Protein AF-A0A8H9UN50-F1 (afdb_monomer_lite)

Organism: Citrobacter freundii (NCBI:txid546)

Radius of gyration: 80.27 Å; chains: 1; bounding box: 164×69×180 Å

pLDDT: mean 81.86, std 9.03, range [48.5, 95.25]

Structure (mmCIF, N/CA/C/O backbone):
data_AF-A0A8H9UN50-F1
#
_entry.id   AF-A0A8H9UN50-F1
#
loop_
_atom_site.group_PDB
_atom_site.id
_atom_site.type_symbol
_atom_site.label_atom_id
_atom_site.label_alt_id
_atom_site.label_comp_id
_atom_site.label_asym_id
_atom_site.label_entity_id
_atom_site.label_seq_id
_atom_site.pdbx_PDB_ins_code
_atom_site.Cartn_x
_atom_site.Cartn_y
_atom_site.Cartn_z
_atom_site.occupancy
_atom_site.B_iso_or_equiv
_atom_site.auth_seq_id
_atom_site.auth_comp_id
_atom_site.auth_asym_id
_atom_site.auth_atom_id
_atom_site.pdbx_PDB_model_num
ATOM 1 N N . MET A 1 1 ? 54.505 48.500 -79.051 1.00 50.59 1 MET A N 1
ATOM 2 C CA . MET A 1 1 ? 53.848 47.536 -79.972 1.00 50.59 1 MET A CA 1
ATOM 3 C C . MET A 1 1 ? 54.059 46.064 -79.566 1.00 50.59 1 MET A C 1
ATOM 5 O O . MET A 1 1 ? 53.773 45.188 -80.369 1.00 50.59 1 MET A O 1
ATOM 9 N N . SER A 1 2 ? 54.496 45.746 -78.337 1.00 55.09 2 SER A N 1
ATOM 10 C CA . SER A 1 2 ? 54.730 44.357 -77.894 1.00 55.09 2 SER A CA 1
ATOM 11 C C . SER A 1 2 ? 53.609 43.757 -77.034 1.00 55.09 2 SER A C 1
ATOM 13 O O . SER A 1 2 ? 53.696 42.588 -76.692 1.00 55.09 2 SER A O 1
ATOM 15 N N . GLU A 1 3 ? 52.570 44.511 -76.674 1.00 57.78 3 GLU A N 1
ATOM 16 C CA . GLU A 1 3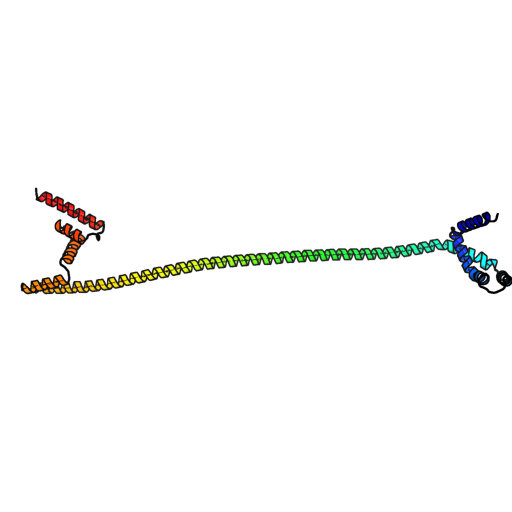 ? 51.547 44.024 -75.729 1.00 57.78 3 GLU A CA 1
ATOM 17 C C . GLU A 1 3 ? 50.434 43.209 -76.418 1.00 57.78 3 GLU A C 1
ATOM 19 O O . GLU A 1 3 ? 50.030 42.167 -75.915 1.00 57.78 3 GLU A O 1
ATOM 24 N N . GLY A 1 4 ? 50.021 43.567 -77.641 1.00 65.94 4 GLY A N 1
ATOM 25 C CA . GLY A 1 4 ? 48.896 42.896 -78.317 1.00 65.94 4 GLY A CA 1
ATOM 26 C C . GLY A 1 4 ? 49.142 41.448 -78.782 1.00 65.94 4 GLY A C 1
ATOM 27 O O . GLY A 1 4 ? 48.189 40.679 -78.928 1.00 65.94 4 GLY A O 1
ATOM 28 N N . TRP A 1 5 ? 50.396 41.038 -79.014 1.00 67.12 5 TRP A N 1
ATOM 29 C CA . TRP A 1 5 ? 50.701 39.668 -79.461 1.00 67.12 5 TRP A CA 1
ATOM 30 C C . TRP A 1 5 ? 50.757 38.674 -78.297 1.00 67.12 5 TRP A C 1
ATOM 32 O O . TRP A 1 5 ? 50.374 37.517 -78.478 1.00 67.12 5 TRP A O 1
ATOM 42 N N . MET A 1 6 ? 51.180 39.119 -77.107 1.00 73.19 6 MET A N 1
ATOM 43 C CA . MET A 1 6 ? 51.186 38.278 -75.909 1.00 73.19 6 MET A CA 1
ATOM 44 C C . MET A 1 6 ? 49.758 37.976 -75.462 1.00 73.19 6 MET A C 1
ATOM 46 O O . MET A 1 6 ? 49.441 36.811 -75.237 1.00 73.19 6 MET A O 1
ATOM 50 N N . ASP A 1 7 ? 48.874 38.978 -75.454 1.00 73.81 7 ASP A N 1
ATOM 51 C CA . ASP A 1 7 ? 47.459 38.781 -75.115 1.00 73.81 7 ASP A CA 1
ATOM 52 C C . ASP A 1 7 ? 46.746 37.860 -76.115 1.00 73.81 7 ASP A C 1
ATOM 54 O O . ASP A 1 7 ? 46.007 36.955 -75.720 1.00 73.81 7 ASP A O 1
ATOM 58 N N . SER A 1 8 ? 47.038 38.006 -77.411 1.00 73.25 8 SER A N 1
ATOM 59 C CA . SER A 1 8 ? 46.486 37.129 -78.455 1.00 73.25 8 SER A CA 1
ATOM 60 C C . SER A 1 8 ? 46.984 35.684 -78.324 1.00 73.25 8 SER A C 1
ATOM 62 O O . SER A 1 8 ? 46.199 34.740 -78.436 1.00 73.25 8 SER A O 1
ATOM 64 N N . ALA A 1 9 ? 48.274 35.480 -78.039 1.00 71.88 9 ALA A N 1
ATOM 65 C CA . ALA A 1 9 ? 48.834 34.150 -77.804 1.00 71.88 9 ALA A CA 1
ATOM 66 C C . ALA A 1 9 ? 48.254 33.512 -76.531 1.00 71.88 9 ALA A C 1
ATOM 68 O O . ALA A 1 9 ? 47.860 32.344 -76.549 1.00 71.88 9 ALA A O 1
ATOM 69 N N . MET A 1 10 ? 48.125 34.289 -75.452 1.00 73.62 10 MET A N 1
ATOM 70 C CA . MET A 1 10 ? 47.552 33.843 -74.183 1.00 73.62 10 MET A CA 1
ATOM 71 C C . MET A 1 10 ? 46.086 33.426 -74.350 1.00 73.62 10 MET A C 1
ATOM 73 O O . MET A 1 10 ? 45.662 32.404 -73.811 1.00 73.62 10 MET A O 1
ATOM 77 N N . GLN A 1 11 ? 45.312 34.163 -75.151 1.00 74.12 11 GLN A N 1
ATOM 78 C CA . GLN A 1 11 ? 43.909 33.855 -75.419 1.00 74.12 11 GLN A CA 1
ATOM 79 C C . GLN A 1 11 ? 43.744 32.567 -76.241 1.00 74.12 11 GLN A C 1
ATOM 81 O O . GLN A 1 11 ? 42.893 31.737 -75.910 1.00 74.12 11 GLN A O 1
ATOM 86 N N . VAL A 1 12 ? 44.591 32.346 -77.253 1.00 74.12 12 VAL A N 1
ATOM 87 C CA . VAL A 1 12 ? 44.596 31.107 -78.055 1.00 74.12 12 VAL A CA 1
ATOM 88 C C . VAL A 1 12 ? 45.015 29.902 -77.211 1.00 74.12 12 VAL A C 1
ATOM 90 O O . VAL A 1 12 ? 44.403 28.837 -77.307 1.00 74.12 12 VAL A O 1
ATOM 93 N N . VAL A 1 13 ? 46.023 30.064 -76.353 1.00 70.81 13 VAL A N 1
ATOM 94 C CA . VAL A 1 13 ? 46.456 29.019 -75.416 1.00 70.81 13 VAL A CA 1
ATOM 95 C C . VAL A 1 13 ? 45.337 28.695 -74.423 1.00 70.81 13 VAL A C 1
ATOM 97 O O . VAL A 1 13 ? 45.003 27.527 -74.246 1.00 70.81 13 VAL A O 1
ATOM 100 N N . ASN A 1 14 ? 44.678 29.703 -73.848 1.00 73.94 14 ASN A N 1
ATOM 101 C CA . ASN A 1 14 ? 43.587 29.507 -72.891 1.00 73.94 14 ASN A CA 1
ATOM 102 C C . ASN A 1 14 ? 42.355 28.835 -73.534 1.00 73.94 14 ASN A C 1
ATOM 104 O O . ASN A 1 14 ? 41.737 27.957 -72.937 1.00 73.94 14 ASN A O 1
ATOM 108 N N . GLN A 1 15 ? 42.015 29.180 -74.780 1.00 70.88 15 GLN A N 1
ATOM 109 C CA . GLN A 1 15 ? 40.940 28.506 -75.523 1.00 70.88 15 GLN A CA 1
ATOM 110 C C . GLN A 1 15 ? 41.267 27.039 -75.829 1.00 70.88 15 GLN A C 1
ATOM 112 O O . GLN A 1 15 ? 40.382 26.187 -75.758 1.00 70.88 15 GLN A O 1
ATOM 117 N N . ARG A 1 16 ? 42.531 26.723 -76.135 1.00 68.94 16 ARG A N 1
ATOM 118 C CA . ARG A 1 16 ? 42.960 25.348 -76.424 1.00 68.94 16 ARG A CA 1
ATOM 119 C C . ARG A 1 16 ? 43.080 24.508 -75.158 1.00 68.94 16 ARG A C 1
ATOM 121 O O . ARG A 1 16 ? 42.586 23.393 -75.163 1.00 68.94 16 ARG A O 1
ATOM 128 N N . ILE A 1 17 ? 43.616 25.041 -74.059 1.00 64.12 17 ILE A N 1
ATOM 129 C CA . ILE A 1 17 ? 43.703 24.334 -72.765 1.00 64.12 17 ILE A CA 1
ATOM 130 C C . ILE A 1 17 ? 42.313 23.984 -72.207 1.00 64.12 17 ILE A C 1
ATOM 132 O O . ILE A 1 17 ? 42.152 22.948 -71.568 1.00 64.12 17 ILE A O 1
ATOM 136 N N . LYS A 1 18 ? 41.285 24.791 -72.503 1.00 64.31 18 LYS A N 1
ATOM 137 C CA . LYS A 1 18 ? 39.886 24.475 -72.160 1.00 64.31 18 LYS A CA 1
ATOM 138 C C . LYS A 1 18 ? 39.309 23.285 -72.934 1.00 64.31 18 LYS A C 1
ATOM 140 O O . LYS A 1 18 ? 38.274 22.757 -72.536 1.00 64.31 18 LYS A O 1
ATOM 145 N N . SER A 1 19 ? 39.948 22.853 -74.021 1.00 73.12 19 SER A N 1
ATOM 146 C CA . SER A 1 19 ? 39.583 21.622 -74.715 1.00 73.12 19 SER A CA 1
ATOM 147 C C . SER A 1 19 ? 40.245 20.426 -74.018 1.00 73.12 19 SER A C 1
ATOM 149 O O . SER A 1 19 ? 41.478 20.369 -73.966 1.00 73.12 19 SER A O 1
ATOM 151 N N . PRO A 1 20 ? 39.471 19.432 -73.541 1.00 70.62 20 PRO A N 1
ATOM 152 C CA . PRO A 1 20 ? 40.012 18.253 -72.860 1.00 70.62 20 PRO A CA 1
ATOM 153 C C . PRO A 1 20 ? 41.098 17.545 -73.678 1.00 70.62 20 PRO A C 1
ATOM 155 O O . PRO A 1 20 ? 42.111 17.111 -73.142 1.00 70.62 20 PRO A O 1
ATOM 158 N N . LEU A 1 21 ? 40.924 17.509 -75.001 1.00 76.56 21 LEU A N 1
ATOM 159 C CA . LEU A 1 21 ? 41.837 16.868 -75.941 1.00 76.56 21 LEU A CA 1
ATOM 160 C C . LEU A 1 21 ? 43.239 17.497 -75.891 1.00 76.56 21 LEU A C 1
ATOM 162 O O . LEU A 1 21 ? 44.235 16.795 -75.733 1.00 76.56 21 LEU A O 1
ATOM 166 N N . TRP A 1 22 ? 43.321 18.824 -75.956 1.00 78.38 22 TRP A N 1
ATOM 167 C CA . TRP A 1 22 ? 44.598 19.535 -75.891 1.00 78.38 22 TRP A CA 1
ATOM 168 C C . TRP A 1 22 ? 45.233 19.451 -74.506 1.00 78.38 22 TRP A C 1
ATOM 170 O O . TRP A 1 22 ? 46.450 19.314 -74.423 1.00 78.38 22 TRP A O 1
ATOM 180 N N . GLY A 1 23 ? 44.435 19.455 -73.435 1.00 81.88 23 GLY A N 1
ATOM 181 C CA . GLY A 1 23 ? 44.935 19.214 -72.080 1.00 81.88 23 GLY A CA 1
ATOM 182 C C . GLY A 1 23 ? 45.655 17.866 -71.960 1.00 81.88 23 GLY A C 1
ATOM 183 O O . GLY A 1 23 ? 46.788 17.813 -71.484 1.00 81.88 23 GLY A O 1
ATOM 184 N N . PHE A 1 24 ? 45.050 16.787 -72.468 1.00 84.06 24 PHE A N 1
ATOM 185 C CA . PHE A 1 24 ? 45.664 15.456 -72.446 1.00 84.06 24 PHE A CA 1
ATOM 186 C C . PHE A 1 24 ? 46.856 15.317 -73.397 1.00 84.06 24 PHE A C 1
ATOM 188 O O . PHE A 1 24 ? 47.821 14.641 -73.046 1.00 84.06 24 PHE A O 1
ATOM 195 N N . ILE A 1 25 ? 46.839 15.972 -74.563 1.00 83.81 25 ILE A N 1
ATOM 196 C CA . ILE A 1 25 ? 48.001 16.010 -75.467 1.00 83.81 25 ILE A CA 1
ATOM 197 C C . ILE A 1 25 ? 49.172 16.752 -74.827 1.00 83.81 25 ILE A C 1
ATOM 199 O O . ILE A 1 25 ? 50.292 16.256 -74.882 1.00 83.81 25 ILE A O 1
ATOM 203 N N . ILE A 1 26 ? 48.936 17.906 -74.199 1.00 83.62 26 ILE A N 1
ATOM 204 C CA . ILE A 1 26 ? 49.987 18.661 -73.507 1.00 83.62 26 ILE A CA 1
ATOM 205 C C . ILE A 1 26 ? 50.527 17.840 -72.332 1.00 83.62 26 ILE A C 1
ATOM 207 O O . ILE A 1 26 ? 51.740 17.734 -72.180 1.00 83.62 26 ILE A O 1
ATOM 211 N N . LEU A 1 27 ? 49.656 17.197 -71.546 1.00 85.62 27 LEU A N 1
ATOM 212 C CA . LEU A 1 27 ? 50.065 16.340 -70.431 1.00 85.62 27 LEU A CA 1
ATOM 213 C C . LEU A 1 27 ? 50.897 15.140 -70.905 1.00 85.62 27 LEU A C 1
ATOM 215 O O . LEU A 1 27 ? 51.957 14.867 -70.346 1.00 85.62 27 LEU A O 1
ATOM 219 N N . ALA A 1 28 ? 50.456 14.453 -71.962 1.00 86.81 28 ALA A N 1
ATOM 220 C CA . ALA A 1 28 ? 51.208 13.362 -72.569 1.00 86.81 28 ALA A CA 1
ATOM 221 C C . ALA A 1 28 ? 52.542 13.863 -73.141 1.00 86.81 28 ALA A C 1
ATOM 223 O O . ALA A 1 28 ? 53.570 13.214 -72.970 1.00 86.81 28 ALA A O 1
ATOM 224 N N . TRP A 1 29 ? 52.556 15.031 -73.784 1.00 86.31 29 TRP A N 1
ATOM 225 C CA . TRP A 1 29 ? 53.774 15.623 -74.328 1.00 86.31 29 TRP A CA 1
ATOM 226 C C . TRP A 1 29 ? 54.778 15.935 -73.226 1.00 86.31 29 TRP A C 1
ATOM 228 O O . TRP A 1 29 ? 55.913 15.483 -73.335 1.00 86.31 29 TRP A O 1
ATOM 238 N N . VAL A 1 30 ? 54.362 16.599 -72.144 1.00 86.38 30 VAL A N 1
ATOM 239 C CA . VAL A 1 30 ? 55.222 16.858 -70.980 1.00 86.38 30 VAL A CA 1
ATOM 240 C C . VAL A 1 30 ? 55.719 15.549 -70.372 1.00 86.38 30 VAL A C 1
ATOM 242 O O . VAL A 1 30 ? 56.902 15.448 -70.070 1.00 86.38 30 VAL A O 1
ATOM 245 N N . TRP A 1 31 ? 54.863 14.530 -70.252 1.00 87.06 31 TRP A N 1
ATOM 246 C CA . TRP A 1 31 ? 55.243 13.220 -69.718 1.00 87.06 31 TRP A CA 1
ATOM 247 C C . TRP A 1 31 ? 56.337 12.536 -70.551 1.00 87.06 31 TRP A C 1
ATOM 249 O O . TRP A 1 31 ? 57.357 12.111 -70.014 1.00 87.06 31 TRP A O 1
ATOM 259 N N . PHE A 1 32 ? 56.163 12.458 -71.873 1.00 83.31 32 PHE A N 1
ATOM 260 C CA . PHE A 1 32 ? 57.136 11.819 -72.766 1.00 83.31 32 PHE A CA 1
ATOM 261 C C . PHE A 1 32 ? 58.390 12.672 -73.005 1.00 83.31 32 PHE A C 1
ATOM 263 O O . PHE A 1 32 ? 59.468 12.119 -73.203 1.00 83.31 32 PHE A O 1
ATOM 270 N N . ASN A 1 33 ? 58.276 14.002 -72.967 1.00 84.38 33 ASN A N 1
ATOM 271 C CA . ASN A 1 33 ? 59.395 14.935 -73.144 1.00 84.38 33 ASN A CA 1
ATOM 272 C C . ASN A 1 33 ? 60.078 15.309 -71.826 1.00 84.38 33 ASN A C 1
ATOM 274 O O . ASN A 1 33 ? 61.023 16.096 -71.846 1.00 84.38 33 ASN A O 1
ATOM 278 N N . TRP A 1 34 ? 59.638 14.753 -70.695 1.00 85.12 34 TRP A N 1
ATOM 279 C CA . TRP A 1 34 ? 60.175 15.078 -69.376 1.00 85.12 34 TRP A CA 1
ATOM 280 C C . TRP A 1 34 ? 61.705 14.964 -69.291 1.00 85.12 34 TRP A C 1
ATOM 282 O O . TRP A 1 34 ? 62.321 15.898 -68.781 1.00 85.12 34 TRP A O 1
ATOM 292 N N . PRO A 1 35 ? 62.365 13.923 -69.845 1.00 81.06 35 PRO A N 1
ATOM 293 C CA . PRO A 1 35 ? 63.827 13.835 -69.814 1.00 81.06 35 PRO A CA 1
ATOM 294 C C . PRO A 1 35 ? 64.517 14.961 -70.595 1.00 81.06 35 PRO A C 1
ATOM 296 O O . PRO A 1 35 ? 65.524 15.498 -70.142 1.00 81.06 35 PRO A O 1
ATOM 299 N N . ASN A 1 36 ? 63.953 15.366 -71.737 1.00 80.75 36 ASN A N 1
ATOM 300 C CA . ASN A 1 36 ? 64.483 16.461 -72.552 1.00 80.75 36 ASN A CA 1
ATOM 301 C C . ASN A 1 36 ? 64.254 17.818 -71.869 1.00 80.75 36 ASN A C 1
ATOM 303 O O . ASN A 1 36 ? 65.135 18.675 -71.887 1.00 80.75 36 ASN A O 1
ATOM 307 N N . LEU A 1 37 ? 63.108 17.992 -71.204 1.00 82.81 37 LEU A N 1
ATOM 308 C CA . LEU A 1 37 ? 62.802 19.176 -70.402 1.00 82.81 37 LEU A CA 1
ATOM 309 C C . LEU A 1 37 ? 63.741 19.279 -69.188 1.00 82.81 37 LEU A C 1
ATOM 311 O O . LEU A 1 37 ? 64.297 20.343 -68.923 1.00 82.81 37 LEU A O 1
ATOM 315 N N . ALA A 1 38 ? 63.984 18.163 -68.501 1.00 83.12 38 ALA A N 1
ATOM 316 C CA . ALA A 1 38 ? 64.932 18.080 -67.397 1.00 83.12 38 ALA A CA 1
ATOM 317 C C . ALA A 1 38 ? 66.369 18.363 -67.866 1.00 83.12 38 ALA A C 1
ATOM 319 O O . ALA A 1 38 ? 67.062 19.159 -67.243 1.00 83.12 38 ALA A O 1
ATOM 320 N N . MET A 1 39 ? 66.808 17.808 -69.000 1.00 79.19 39 MET A N 1
ATOM 321 C CA . MET A 1 39 ? 68.134 18.097 -69.563 1.00 79.19 39 MET A CA 1
ATOM 322 C C . MET A 1 39 ? 68.280 19.572 -69.965 1.00 79.19 39 MET A C 1
ATOM 324 O O . MET A 1 39 ? 69.341 20.165 -69.778 1.00 79.19 39 MET A O 1
ATOM 328 N N . LEU A 1 40 ? 67.214 20.189 -70.481 1.00 80.50 40 LEU A N 1
ATOM 329 C CA . LEU A 1 40 ? 67.226 21.590 -70.888 1.00 80.50 40 LEU A CA 1
ATOM 330 C C . LEU A 1 40 ? 67.300 22.542 -69.683 1.00 80.50 40 LEU A C 1
ATOM 332 O O . LEU A 1 40 ? 68.110 23.471 -69.701 1.00 80.50 40 LEU A O 1
ATOM 336 N N . PHE A 1 41 ? 66.497 22.301 -68.641 1.00 78.75 41 PHE A N 1
ATOM 337 C CA . PHE A 1 41 ? 66.338 23.222 -67.508 1.00 78.75 41 PHE A CA 1
ATOM 338 C C . PHE A 1 41 ? 67.184 22.888 -66.269 1.00 78.75 41 PHE A C 1
ATOM 340 O O . PHE A 1 41 ? 67.523 23.807 -65.532 1.00 78.75 41 PHE A O 1
ATOM 347 N N . MET A 1 42 ? 67.541 21.621 -66.034 1.00 76.06 42 MET A N 1
ATOM 348 C CA . MET A 1 42 ? 68.227 21.168 -64.808 1.00 76.06 42 MET A CA 1
ATOM 349 C C . MET A 1 42 ? 69.681 20.717 -65.014 1.00 76.06 42 MET A C 1
ATOM 351 O O . MET A 1 42 ? 70.363 20.433 -64.036 1.00 76.06 42 MET A O 1
ATOM 355 N N . SER A 1 43 ? 70.181 20.627 -66.250 1.00 74.25 43 SER A N 1
ATOM 356 C CA . SER A 1 43 ? 71.603 20.326 -66.495 1.00 74.25 43 SER A CA 1
ATOM 357 C C . SER A 1 43 ? 72.483 21.557 -66.239 1.00 74.25 43 SER A C 1
ATOM 359 O O . SER A 1 43 ? 72.031 22.677 -66.455 1.00 74.25 43 SER A O 1
ATOM 361 N N . ASP A 1 44 ? 73.754 21.368 -65.872 1.00 69.81 44 ASP A N 1
ATOM 362 C CA . ASP A 1 44 ? 74.778 22.431 -65.768 1.00 69.81 44 ASP A CA 1
ATOM 363 C C . ASP A 1 44 ? 75.600 22.603 -67.065 1.00 69.81 44 ASP A C 1
ATOM 365 O O . ASP A 1 44 ? 76.503 23.432 -67.156 1.00 69.81 44 ASP A O 1
ATOM 369 N N . SER A 1 45 ? 75.282 21.840 -68.119 1.00 72.25 45 SER A N 1
ATOM 370 C CA . SER A 1 45 ? 76.028 21.850 -69.392 1.00 72.25 45 SER A CA 1
ATOM 371 C C . SER A 1 45 ? 75.871 23.173 -70.165 1.00 72.25 45 SER A C 1
ATOM 373 O O . SER A 1 45 ? 74.831 23.817 -70.052 1.00 72.25 45 SER A O 1
ATOM 375 N N . PRO A 1 46 ? 76.823 23.605 -71.012 1.00 77.12 46 PRO A N 1
ATOM 376 C CA . PRO A 1 46 ? 76.640 24.803 -71.836 1.00 77.12 46 PRO A CA 1
ATOM 377 C C . PRO A 1 46 ? 75.433 24.661 -72.780 1.00 77.12 46 PRO A C 1
ATOM 379 O O . PRO A 1 46 ? 75.183 23.590 -73.330 1.00 77.12 46 PRO A O 1
ATOM 382 N N . VAL A 1 47 ? 74.684 25.753 -72.984 1.00 69.88 47 VAL A N 1
ATOM 383 C CA . VAL A 1 47 ? 73.375 25.761 -73.678 1.00 69.88 47 VAL A CA 1
ATOM 384 C C . VAL A 1 47 ? 73.418 25.087 -75.055 1.00 69.88 47 VAL A C 1
ATOM 386 O O . VAL A 1 47 ? 72.512 24.326 -75.386 1.00 69.88 47 VAL A O 1
ATOM 389 N N . LYS A 1 48 ? 74.491 25.299 -75.831 1.00 72.44 48 LYS A N 1
ATOM 390 C CA . LYS A 1 48 ? 74.668 24.661 -77.148 1.00 72.44 48 LYS A CA 1
ATOM 391 C C . LYS A 1 48 ? 74.682 23.132 -77.058 1.00 72.44 48 LYS A C 1
ATOM 393 O O . LYS A 1 48 ? 73.977 22.479 -77.812 1.00 72.44 48 LYS A O 1
ATOM 398 N N . PHE A 1 49 ? 75.379 22.578 -76.066 1.00 73.56 49 PHE A N 1
ATOM 399 C CA . PHE A 1 49 ? 75.477 21.131 -75.877 1.00 73.56 49 PHE A CA 1
ATOM 400 C C . PHE A 1 49 ? 74.130 20.494 -75.506 1.00 73.56 49 PHE A C 1
ATOM 402 O O . PHE A 1 49 ? 73.838 19.380 -75.926 1.00 73.56 49 PHE A O 1
ATOM 409 N N . ARG A 1 50 ? 73.273 21.207 -74.761 1.00 75.94 50 ARG A N 1
ATOM 410 C CA . ARG A 1 50 ? 71.924 20.718 -74.418 1.00 75.94 50 ARG A CA 1
ATOM 411 C C . ARG A 1 50 ? 71.028 20.623 -75.651 1.00 75.94 50 ARG A C 1
ATOM 413 O O . ARG A 1 50 ? 70.306 19.646 -75.805 1.00 75.94 50 ARG A O 1
ATOM 420 N N . ILE A 1 51 ? 71.074 21.639 -76.511 1.00 75.00 51 ILE A N 1
ATOM 421 C CA . ILE A 1 51 ? 70.264 21.695 -77.733 1.00 75.00 51 ILE A CA 1
ATOM 422 C C . ILE A 1 51 ? 70.741 20.636 -78.730 1.00 75.00 51 ILE A C 1
ATOM 424 O O . ILE A 1 51 ? 69.915 19.893 -79.257 1.00 75.00 51 ILE A O 1
ATOM 428 N N . ASP A 1 52 ? 72.058 20.511 -78.915 1.00 76.06 52 ASP A N 1
ATOM 429 C CA . ASP A 1 52 ? 72.647 19.491 -79.784 1.00 76.06 52 ASP A CA 1
ATOM 430 C C . ASP A 1 52 ? 72.273 18.085 -79.294 1.00 76.06 52 ASP A C 1
ATOM 432 O O . ASP A 1 52 ? 71.792 17.275 -80.079 1.00 76.06 52 ASP A O 1
ATOM 436 N N . TYR A 1 53 ? 72.368 17.816 -77.987 1.00 76.69 53 TYR A N 1
ATOM 437 C CA . TYR A 1 53 ? 71.973 16.530 -77.402 1.00 76.69 53 TYR A CA 1
ATOM 438 C C . TYR A 1 53 ? 70.510 16.157 -77.683 1.00 76.69 53 TYR A C 1
ATOM 440 O O . TYR A 1 53 ? 70.217 14.997 -77.957 1.00 76.69 53 TYR A O 1
ATOM 448 N N . ILE A 1 54 ? 69.591 17.125 -77.629 1.00 75.44 54 ILE A N 1
ATOM 449 C CA . ILE A 1 54 ? 68.164 16.889 -77.888 1.00 75.44 54 ILE A CA 1
ATOM 450 C C . ILE A 1 54 ? 67.912 16.651 -79.387 1.00 75.44 54 ILE A C 1
ATOM 452 O O . ILE A 1 54 ? 67.119 15.783 -79.743 1.00 75.44 54 ILE A O 1
ATOM 456 N N . LEU A 1 55 ? 68.592 17.393 -80.268 1.00 71.19 55 LEU A N 1
ATOM 457 C CA . LEU A 1 55 ? 68.399 17.309 -81.721 1.00 71.19 55 LEU A CA 1
ATOM 458 C C . LEU A 1 55 ? 69.100 16.104 -82.368 1.00 71.19 55 LEU A C 1
ATOM 460 O O . LEU A 1 55 ? 68.640 15.627 -83.401 1.00 71.19 55 LEU A O 1
ATOM 464 N N . LEU A 1 56 ? 70.182 15.605 -81.764 1.00 71.88 56 LEU A N 1
ATOM 465 C CA . LEU A 1 56 ? 70.924 14.420 -82.215 1.00 71.88 56 LEU A CA 1
ATOM 466 C C . LEU A 1 56 ? 70.273 13.091 -81.790 1.00 71.88 56 LEU A C 1
ATOM 468 O O . LEU A 1 56 ? 70.802 12.031 -82.115 1.00 71.88 56 LEU A O 1
ATOM 472 N N . GLN A 1 57 ? 69.142 13.118 -81.077 1.00 73.81 57 GLN A N 1
ATOM 473 C CA . GLN A 1 57 ? 68.399 11.901 -80.750 1.00 73.81 57 GLN A CA 1
ATOM 474 C C . GLN A 1 57 ? 67.756 11.297 -82.003 1.00 73.81 57 GLN A C 1
ATOM 476 O O . GLN A 1 57 ? 66.974 11.947 -82.705 1.00 73.81 57 GLN A O 1
ATOM 481 N N . ASP A 1 58 ? 68.026 10.013 -82.237 1.00 68.56 58 ASP A N 1
ATOM 482 C CA . ASP A 1 58 ? 67.409 9.263 -83.326 1.00 68.56 58 ASP A CA 1
ATOM 483 C C . ASP A 1 58 ? 65.878 9.327 -83.239 1.00 68.56 58 ASP A C 1
ATOM 485 O O . ASP A 1 58 ? 65.269 9.062 -82.200 1.00 68.56 58 ASP A O 1
ATOM 489 N N . ASN A 1 59 ? 65.237 9.654 -84.364 1.00 72.19 59 ASN A N 1
ATOM 490 C CA . ASN A 1 59 ? 63.779 9.723 -84.495 1.00 72.19 59 ASN A CA 1
ATOM 491 C C . ASN A 1 59 ? 63.087 10.693 -83.517 1.00 72.19 59 ASN A C 1
ATOM 493 O O . ASN A 1 59 ? 61.932 10.466 -83.139 1.00 72.19 59 ASN A O 1
ATOM 497 N N . PHE A 1 60 ? 63.754 11.799 -83.159 1.00 75.06 60 PHE A N 1
ATOM 498 C CA . PHE A 1 60 ? 63.238 12.815 -82.237 1.00 75.06 60 PHE A CA 1
ATOM 499 C C . PHE A 1 60 ? 61.774 13.207 -82.521 1.00 75.06 60 PHE A C 1
ATOM 501 O O . PHE A 1 60 ? 60.902 13.090 -81.660 1.00 75.06 60 PHE A O 1
ATOM 508 N N . TYR A 1 61 ? 61.459 13.584 -83.762 1.00 74.38 61 TYR A N 1
ATOM 509 C CA . TYR A 1 61 ? 60.110 14.020 -84.142 1.00 74.38 61 TYR A CA 1
ATOM 510 C C . TYR A 1 61 ? 59.040 12.926 -83.979 1.00 74.38 61 TYR A C 1
ATOM 512 O O . TYR A 1 61 ? 57.914 13.204 -83.562 1.00 74.38 61 TYR A O 1
ATOM 520 N N . LEU A 1 62 ? 59.374 11.666 -84.261 1.00 78.88 62 LEU A N 1
ATOM 521 C CA . LEU A 1 62 ? 58.424 10.555 -84.147 1.00 78.88 62 LEU A CA 1
ATOM 522 C C . LEU A 1 62 ? 58.124 10.227 -82.681 1.00 78.88 62 LEU A C 1
ATOM 524 O O . LEU A 1 62 ? 56.960 10.075 -82.298 1.00 78.88 62 LEU A O 1
ATOM 528 N N . LEU A 1 63 ? 59.165 10.150 -81.852 1.00 77.94 63 LEU A N 1
ATOM 529 C CA . LEU A 1 63 ? 59.043 9.726 -80.458 1.00 77.94 63 LEU A CA 1
ATOM 530 C C . LEU A 1 63 ? 58.522 10.829 -79.537 1.00 77.94 63 LEU A C 1
ATOM 532 O O . LEU A 1 63 ? 57.742 10.539 -78.631 1.00 77.94 63 LEU A O 1
ATOM 536 N N . PHE A 1 64 ? 58.918 12.077 -79.775 1.00 78.75 64 PHE A N 1
ATOM 537 C CA . PHE A 1 64 ? 58.678 13.179 -78.845 1.00 78.75 64 PHE A CA 1
ATOM 538 C C . PHE A 1 64 ? 57.608 14.169 -79.312 1.00 78.75 64 PHE A C 1
ATOM 540 O O . PHE A 1 64 ? 57.067 14.905 -78.488 1.00 78.75 64 PHE A O 1
ATOM 547 N N . VAL A 1 65 ? 57.237 14.163 -80.598 1.00 77.44 65 VAL A N 1
ATOM 548 C CA . VAL A 1 65 ? 56.155 15.016 -81.124 1.00 77.44 65 VAL A CA 1
ATOM 549 C C . VAL A 1 65 ? 54.936 14.185 -81.516 1.00 77.44 65 VAL A C 1
ATOM 551 O O . VAL A 1 65 ? 53.838 14.463 -81.042 1.00 77.44 65 VAL A O 1
ATOM 554 N N . ILE A 1 66 ? 55.103 13.128 -82.316 1.00 83.12 66 ILE A N 1
ATOM 555 C CA . ILE A 1 66 ? 53.963 12.361 -82.852 1.00 83.12 66 ILE A CA 1
ATOM 556 C C . ILE A 1 66 ? 53.362 11.405 -81.809 1.00 83.12 66 ILE A C 1
ATOM 558 O O . ILE A 1 66 ? 52.145 11.388 -81.611 1.00 83.12 66 ILE A O 1
ATOM 562 N N . ARG A 1 67 ? 54.188 10.630 -81.095 1.00 83.94 67 ARG A N 1
ATOM 563 C CA . ARG A 1 67 ? 53.705 9.665 -80.089 1.00 83.94 67 ARG A CA 1
ATOM 564 C C . ARG A 1 67 ? 52.867 10.312 -78.974 1.00 83.94 67 ARG A C 1
ATOM 566 O O . ARG A 1 67 ? 51.816 9.751 -78.657 1.00 83.94 67 ARG A O 1
ATOM 573 N N . PRO A 1 68 ? 53.233 11.476 -78.404 1.00 85.00 68 PRO A N 1
ATOM 574 C CA . PRO A 1 68 ? 52.412 12.103 -77.371 1.00 85.00 68 PRO A CA 1
ATOM 575 C C . PRO A 1 68 ? 51.078 12.644 -77.888 1.00 85.00 68 PRO A C 1
ATOM 577 O O . PRO A 1 68 ? 50.104 12.638 -77.143 1.00 85.00 68 PRO A O 1
ATOM 580 N N . ILE A 1 69 ? 50.999 13.044 -79.163 1.00 85.12 69 ILE A N 1
ATOM 581 C CA . ILE A 1 69 ? 49.734 13.438 -79.802 1.00 85.12 69 ILE A CA 1
ATOM 582 C C . ILE A 1 69 ? 48.798 12.231 -79.902 1.00 85.12 69 ILE A C 1
ATOM 584 O O . ILE A 1 69 ? 47.635 12.323 -79.515 1.00 85.12 69 ILE A O 1
ATOM 588 N N . ILE A 1 70 ? 49.312 11.084 -80.359 1.00 87.06 70 ILE A N 1
ATOM 589 C CA . ILE A 1 70 ? 48.530 9.844 -80.471 1.00 87.06 70 ILE A CA 1
ATOM 590 C C . ILE A 1 70 ? 48.062 9.383 -79.085 1.00 87.06 70 ILE A C 1
ATOM 592 O O . ILE A 1 70 ? 46.876 9.123 -78.888 1.00 87.06 70 ILE A O 1
ATOM 596 N N . VAL A 1 71 ? 48.968 9.325 -78.103 1.00 87.19 71 VAL A N 1
ATOM 597 C CA . VAL A 1 71 ? 48.626 8.906 -76.734 1.00 87.19 71 VAL A CA 1
ATOM 598 C C . VAL A 1 71 ? 47.652 9.886 -76.082 1.00 87.19 71 VAL A C 1
ATOM 600 O O . VAL A 1 71 ? 46.672 9.449 -75.488 1.00 87.19 71 VAL A O 1
ATOM 603 N N . GLY A 1 72 ? 47.868 11.194 -76.229 1.00 86.06 72 GLY A N 1
ATOM 604 C CA . GLY A 1 72 ? 46.960 12.216 -75.711 1.00 86.06 72 GLY A CA 1
ATOM 605 C C . GLY A 1 72 ? 45.562 12.131 -76.323 1.00 86.06 72 GLY A C 1
ATOM 606 O O . GLY A 1 72 ? 44.575 12.303 -75.612 1.00 86.06 72 GLY A O 1
ATOM 607 N N . TRP A 1 73 ? 45.457 11.783 -77.608 1.00 86.31 73 TRP A N 1
ATOM 608 C CA . TRP A 1 73 ? 44.175 11.548 -78.272 1.00 86.31 73 TRP A CA 1
ATOM 609 C C . TRP A 1 73 ? 43.451 10.311 -77.723 1.00 86.31 73 TRP A C 1
ATOM 611 O O . TRP A 1 73 ? 42.274 10.397 -77.369 1.00 86.31 73 TRP A O 1
ATOM 621 N N . PHE A 1 74 ? 44.155 9.186 -77.555 1.00 88.00 74 PHE A N 1
ATOM 622 C CA . PHE A 1 74 ? 43.585 7.997 -76.911 1.00 88.00 74 PHE A CA 1
ATOM 623 C C . PHE A 1 74 ? 43.152 8.271 -75.467 1.00 88.00 74 PHE A C 1
ATOM 625 O O . PHE A 1 74 ? 42.089 7.817 -75.049 1.00 88.00 74 PHE A O 1
ATOM 632 N N . LEU A 1 75 ? 43.934 9.048 -74.716 1.00 85.62 75 LEU A N 1
ATOM 633 C CA . LEU A 1 75 ? 43.618 9.416 -73.338 1.00 85.62 75 LEU A CA 1
ATOM 634 C C . LEU A 1 75 ? 42.377 10.318 -73.262 1.00 85.62 75 LEU A C 1
ATOM 636 O O . LEU A 1 75 ? 41.529 10.127 -72.393 1.00 85.62 75 LEU A O 1
ATOM 640 N N . ALA A 1 76 ? 42.229 11.247 -74.211 1.00 85.94 76 ALA A N 1
ATOM 641 C CA . ALA A 1 76 ? 41.050 12.099 -74.325 1.00 85.94 76 ALA A CA 1
ATOM 642 C C . ALA A 1 76 ? 39.777 11.298 -74.628 1.00 85.94 76 ALA A C 1
ATOM 644 O O . ALA A 1 76 ? 38.723 11.597 -74.069 1.00 85.94 76 ALA A O 1
ATOM 645 N N . ILE A 1 77 ? 39.879 10.257 -75.460 1.00 86.19 77 ILE A N 1
ATOM 646 C CA . ILE A 1 77 ? 38.767 9.337 -75.735 1.00 86.19 77 ILE A CA 1
ATOM 647 C C . ILE A 1 77 ? 38.470 8.463 -74.517 1.00 86.19 77 ILE A C 1
ATOM 649 O O . ILE A 1 77 ? 37.305 8.248 -74.203 1.00 86.19 77 ILE A O 1
ATOM 653 N N . ALA A 1 78 ? 39.494 7.972 -73.816 1.00 86.50 78 ALA A N 1
ATOM 654 C CA . ALA A 1 78 ? 39.332 7.099 -72.655 1.00 86.50 78 ALA A CA 1
ATOM 655 C C . ALA A 1 78 ? 38.776 7.831 -71.418 1.00 86.50 78 ALA A C 1
ATOM 657 O O . ALA A 1 78 ? 38.059 7.232 -70.617 1.00 86.50 78 ALA A O 1
ATOM 658 N N . SER A 1 79 ? 39.074 9.124 -71.268 1.00 83.12 79 SER A N 1
ATOM 659 C CA . SER A 1 79 ? 38.689 9.945 -70.115 1.00 83.12 79 SER A CA 1
ATOM 660 C C . SER A 1 79 ? 37.196 9.881 -69.738 1.00 83.12 79 SER A C 1
ATOM 662 O O . SER A 1 79 ? 36.917 9.559 -68.578 1.00 83.12 79 SER A O 1
ATOM 664 N N . PRO A 1 80 ? 36.224 10.105 -70.649 1.00 83.44 80 PRO A N 1
ATOM 665 C CA . PRO A 1 80 ? 34.803 10.023 -70.303 1.00 83.44 80 PRO A CA 1
ATOM 666 C C . PRO A 1 80 ? 34.378 8.621 -69.839 1.00 83.44 80 PRO A C 1
ATOM 668 O O . PRO A 1 80 ? 33.525 8.499 -68.962 1.00 83.44 80 PRO A O 1
ATOM 671 N N . TYR A 1 81 ? 34.993 7.555 -70.359 1.00 86.62 81 TYR A N 1
ATOM 672 C CA . TYR A 1 81 ? 34.689 6.186 -69.928 1.00 86.62 81 TYR A CA 1
ATOM 673 C C . TYR A 1 81 ? 35.227 5.893 -68.526 1.00 86.62 81 TYR A C 1
ATOM 675 O O . TYR A 1 81 ? 34.549 5.240 -67.735 1.00 86.62 81 TYR A O 1
ATOM 683 N N . ILE A 1 82 ? 36.413 6.410 -68.190 1.00 84.88 82 ILE A N 1
ATOM 684 C CA . ILE A 1 82 ? 36.978 6.305 -66.838 1.00 84.88 82 ILE A CA 1
ATOM 685 C C . ILE A 1 82 ? 36.095 7.058 -65.837 1.00 84.88 82 ILE A C 1
ATOM 687 O O . ILE A 1 82 ? 35.795 6.530 -64.767 1.00 84.88 82 ILE A O 1
ATOM 691 N N . GLN A 1 83 ? 35.621 8.256 -66.194 1.00 84.12 83 GLN A N 1
ATOM 692 C CA . GLN A 1 83 ? 34.687 9.017 -65.359 1.00 84.12 83 GLN A CA 1
ATOM 693 C C . GLN A 1 83 ? 33.372 8.256 -65.149 1.00 84.12 83 GLN A C 1
ATOM 695 O O . GLN A 1 83 ? 32.917 8.138 -64.017 1.00 84.12 83 GLN A O 1
ATOM 700 N N . LEU A 1 84 ? 32.813 7.652 -66.202 1.00 85.81 84 LEU A N 1
ATOM 701 C CA . LEU A 1 84 ? 31.590 6.852 -66.109 1.00 85.81 84 LEU A CA 1
ATOM 702 C C . LEU A 1 84 ? 31.761 5.610 -65.219 1.00 85.81 84 LEU A C 1
ATOM 704 O O . LEU A 1 84 ? 30.852 5.260 -64.465 1.00 85.81 84 LEU A O 1
ATOM 708 N N . LEU A 1 85 ? 32.921 4.949 -65.276 1.00 88.12 85 LEU A N 1
ATOM 709 C CA . LEU A 1 85 ? 33.242 3.834 -64.382 1.00 88.12 85 LEU A CA 1
ATOM 710 C C . LEU A 1 85 ? 33.327 4.284 -62.920 1.00 88.12 85 LEU A C 1
ATOM 712 O O . LEU A 1 85 ? 32.784 3.611 -62.044 1.00 88.12 85 LEU A O 1
ATOM 716 N N . LEU A 1 86 ? 33.957 5.431 -62.656 1.00 85.75 86 LEU A N 1
ATOM 717 C CA . LEU A 1 86 ? 34.048 5.990 -61.308 1.00 85.75 86 LEU A CA 1
ATOM 718 C C . LEU A 1 86 ? 32.675 6.395 -60.767 1.00 85.75 86 LEU A C 1
ATOM 720 O O . LEU A 1 86 ? 32.380 6.081 -59.617 1.00 85.75 86 LEU A O 1
ATOM 724 N N . THR A 1 87 ? 31.819 7.022 -61.577 1.00 86.44 87 THR A N 1
ATOM 725 C CA . THR A 1 87 ? 30.451 7.374 -61.166 1.00 86.44 87 THR A CA 1
ATOM 726 C C . THR A 1 87 ? 29.641 6.127 -60.823 1.00 86.44 87 THR A C 1
ATOM 728 O O . THR A 1 87 ? 29.045 6.079 -59.752 1.00 86.44 87 THR A O 1
ATOM 731 N N . LYS A 1 88 ? 29.696 5.071 -61.647 1.00 87.25 88 LYS A N 1
ATOM 732 C CA . LYS A 1 88 ? 29.018 3.798 -61.339 1.00 87.25 88 LYS A CA 1
ATOM 733 C C . LYS A 1 88 ? 29.533 3.142 -60.059 1.00 87.25 88 LYS A C 1
ATOM 735 O O . LYS A 1 88 ? 28.751 2.557 -59.315 1.00 87.25 88 LYS A O 1
ATOM 740 N N . ALA A 1 89 ? 30.837 3.222 -59.800 1.00 87.94 89 ALA A N 1
ATOM 741 C CA . ALA A 1 89 ? 31.412 2.704 -58.563 1.00 87.94 89 ALA A CA 1
ATOM 742 C C . ALA A 1 89 ? 30.915 3.482 -57.330 1.00 87.94 89 ALA A C 1
ATOM 744 O O . ALA A 1 89 ? 30.598 2.863 -56.316 1.00 87.94 89 ALA A O 1
ATOM 745 N N . HIS A 1 90 ? 30.794 4.811 -57.432 1.00 85.56 90 HIS A N 1
ATOM 746 C CA . HIS A 1 90 ? 30.237 5.648 -56.363 1.00 85.56 90 HIS A CA 1
ATOM 747 C C . HIS A 1 90 ? 28.745 5.372 -56.146 1.00 85.56 90 HIS A C 1
ATOM 749 O O . HIS A 1 90 ? 28.339 5.138 -55.013 1.00 85.56 90 HIS A O 1
ATOM 755 N N . GLU A 1 91 ? 27.946 5.289 -57.214 1.00 85.94 91 GLU A N 1
ATOM 756 C CA . GLU A 1 91 ? 26.517 4.950 -57.120 1.00 85.94 91 GLU A CA 1
ATOM 757 C C . GLU A 1 91 ? 26.291 3.588 -56.451 1.00 85.94 91 GLU A C 1
ATOM 759 O O . GLU A 1 91 ? 25.405 3.442 -55.610 1.00 85.94 91 GLU A O 1
ATOM 764 N N . TRP A 1 92 ? 27.114 2.587 -56.779 1.00 87.62 92 TRP A N 1
ATOM 765 C CA . TRP A 1 92 ? 27.037 1.272 -56.144 1.00 87.62 92 TRP A CA 1
ATOM 766 C C . TRP A 1 92 ? 27.376 1.324 -54.647 1.00 87.62 92 TRP A C 1
ATOM 768 O O . TRP A 1 92 ? 26.710 0.674 -53.834 1.00 87.62 92 TRP A O 1
ATOM 778 N N . ALA A 1 93 ? 28.392 2.105 -54.271 1.00 83.81 93 ALA A N 1
ATOM 779 C CA . ALA A 1 93 ? 28.768 2.291 -52.875 1.00 83.81 93 ALA A CA 1
ATOM 780 C C . ALA A 1 93 ? 27.662 3.012 -52.080 1.00 83.81 93 ALA A C 1
ATOM 782 O O . ALA A 1 93 ? 27.296 2.558 -50.991 1.00 83.81 93 ALA A O 1
ATOM 783 N N . ASP A 1 94 ? 27.073 4.066 -52.646 1.00 86.88 94 ASP A N 1
ATOM 784 C CA . ASP A 1 94 ? 26.007 4.852 -52.018 1.00 86.88 94 ASP A CA 1
ATOM 785 C C . ASP A 1 94 ? 24.694 4.064 -51.886 1.00 86.88 94 ASP A C 1
ATOM 787 O O . ASP A 1 94 ? 24.045 4.096 -50.833 1.00 86.88 94 ASP A O 1
ATOM 791 N N . ASP A 1 95 ? 24.312 3.280 -52.900 1.00 86.50 95 ASP A N 1
ATOM 792 C CA . ASP A 1 95 ? 23.150 2.382 -52.823 1.00 86.50 95 ASP A CA 1
ATOM 793 C C . ASP A 1 95 ? 23.340 1.325 -51.723 1.00 86.50 95 ASP A C 1
ATOM 795 O O . ASP A 1 95 ? 22.431 1.041 -50.935 1.00 86.50 95 ASP A O 1
ATOM 799 N N . ARG A 1 96 ? 24.552 0.774 -51.587 1.00 85.19 96 ARG A N 1
ATOM 800 C CA . ARG A 1 96 ? 24.836 -0.188 -50.518 1.00 85.19 96 ARG A CA 1
ATOM 801 C C . ARG A 1 96 ? 24.781 0.466 -49.140 1.00 85.19 96 ARG A C 1
ATOM 803 O O . ARG A 1 96 ? 24.203 -0.118 -48.220 1.00 85.19 96 ARG A O 1
ATOM 810 N N . HIS A 1 97 ? 25.349 1.660 -49.000 1.00 85.69 97 HIS A N 1
ATOM 811 C CA . HIS A 1 97 ? 25.363 2.397 -47.743 1.00 85.69 97 HIS A CA 1
ATOM 812 C C . HIS A 1 97 ? 23.947 2.815 -47.312 1.00 85.69 97 HIS A C 1
ATOM 814 O O . HIS A 1 97 ? 23.554 2.589 -46.166 1.00 85.69 97 HIS A O 1
ATOM 820 N N . SER A 1 98 ? 23.131 3.331 -48.234 1.00 84.25 98 SER A N 1
ATOM 821 C CA . SER A 1 98 ? 21.739 3.722 -47.962 1.00 84.25 98 SER A CA 1
ATOM 822 C C . SER A 1 98 ? 20.846 2.533 -47.575 1.00 84.25 98 SER A C 1
ATOM 824 O O . SER A 1 98 ? 20.036 2.637 -46.648 1.00 84.25 98 SER A O 1
ATOM 826 N N . LYS A 1 99 ? 21.037 1.359 -48.194 1.00 86.62 99 LYS A N 1
ATOM 827 C CA . LYS A 1 99 ? 20.350 0.109 -47.812 1.00 86.62 99 LYS A CA 1
ATOM 828 C C . LYS A 1 99 ? 20.727 -0.385 -46.417 1.00 86.62 99 LYS A C 1
ATOM 830 O O . LYS A 1 99 ? 19.890 -0.937 -45.709 1.00 86.62 99 LYS A O 1
ATOM 835 N N . VAL A 1 100 ? 21.981 -0.213 -46.005 1.00 88.06 100 VAL A N 1
ATOM 836 C CA . VAL A 1 100 ? 22.403 -0.559 -44.640 1.00 88.06 100 VAL A CA 1
ATOM 837 C C . VAL A 1 100 ? 21.840 0.451 -43.640 1.00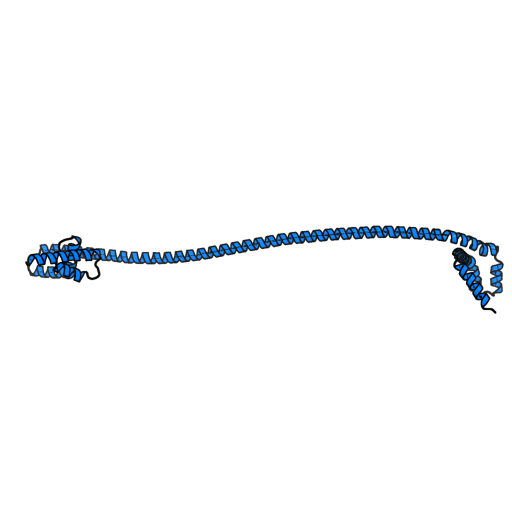 88.06 100 VAL A C 1
ATOM 839 O O . VAL A 1 100 ? 21.266 0.049 -42.630 1.00 88.06 100 VAL A O 1
ATOM 842 N N . ALA A 1 101 ? 21.918 1.748 -43.945 1.00 88.62 101 ALA A N 1
ATOM 843 C CA . ALA A 1 101 ? 21.395 2.806 -43.085 1.00 88.62 101 ALA A CA 1
ATOM 844 C C . ALA A 1 101 ? 19.874 2.696 -42.866 1.00 88.62 101 ALA A C 1
ATOM 846 O O . ALA A 1 101 ? 19.403 2.867 -41.743 1.00 88.62 101 ALA A O 1
ATOM 847 N N . SER A 1 102 ? 19.103 2.365 -43.906 1.00 85.56 102 SER A N 1
ATOM 848 C CA . SER A 1 102 ? 17.654 2.129 -43.791 1.00 85.56 102 SER A CA 1
ATOM 849 C C . SER A 1 102 ? 17.330 0.925 -42.907 1.00 85.56 102 SER A C 1
ATOM 851 O O . SER A 1 102 ? 16.510 1.056 -42.004 1.00 85.56 102 SER A O 1
ATOM 853 N N . LYS A 1 103 ? 18.036 -0.203 -43.070 1.00 91.00 103 LYS A N 1
ATOM 854 C CA . LYS A 1 103 ? 17.875 -1.375 -42.190 1.00 91.00 103 LYS A CA 1
ATOM 855 C C . LYS A 1 103 ? 18.217 -1.086 -40.729 1.00 91.00 103 LYS A C 1
ATOM 857 O O . LYS A 1 103 ? 17.596 -1.648 -39.833 1.00 91.00 103 LYS A O 1
ATOM 862 N N . ILE A 1 104 ? 19.215 -0.239 -40.472 1.00 89.69 104 ILE A N 1
ATOM 863 C CA . ILE A 1 104 ? 19.558 0.179 -39.106 1.00 89.69 104 ILE A CA 1
ATOM 864 C C . ILE A 1 104 ? 18.418 1.009 -38.509 1.00 89.69 104 ILE A C 1
ATOM 866 O O . ILE A 1 104 ? 17.991 0.720 -37.395 1.00 89.69 104 ILE A O 1
ATOM 870 N N . LYS A 1 105 ? 17.885 1.984 -39.258 1.00 90.31 105 LYS A N 1
ATOM 871 C CA . LYS A 1 105 ? 16.742 2.798 -38.813 1.00 90.31 105 LYS A CA 1
ATOM 872 C C . LYS A 1 105 ? 15.492 1.956 -38.556 1.00 90.31 105 LYS A C 1
ATOM 874 O O . LYS A 1 105 ? 14.812 2.174 -37.564 1.00 90.31 105 LYS A O 1
ATOM 879 N N . GLU A 1 106 ? 15.211 0.978 -39.413 1.00 92.19 106 GLU A N 1
ATOM 880 C CA . GLU A 1 106 ? 14.083 0.056 -39.238 1.00 92.19 106 GLU A CA 1
ATOM 881 C C . GLU A 1 106 ? 14.203 -0.742 -37.932 1.00 92.19 106 GLU A C 1
ATOM 883 O O . GLU A 1 106 ? 13.261 -0.776 -37.145 1.00 92.19 106 GLU A O 1
ATOM 888 N N . ARG A 1 107 ? 15.390 -1.293 -37.639 1.00 91.69 107 ARG A N 1
ATOM 889 C CA . ARG A 1 107 ? 15.646 -1.984 -36.364 1.00 91.69 107 ARG A CA 1
ATOM 890 C C . ARG A 1 107 ? 15.497 -1.065 -35.155 1.00 91.69 107 ARG A C 1
ATOM 892 O O . ARG A 1 107 ? 14.912 -1.478 -34.163 1.00 91.69 107 ARG A O 1
ATOM 899 N N . GLN A 1 108 ? 15.993 0.170 -35.239 1.00 93.00 108 GLN A N 1
ATOM 900 C CA . GLN A 1 108 ? 15.850 1.150 -34.157 1.00 93.00 108 GLN A CA 1
ATOM 901 C C . GLN A 1 108 ? 14.376 1.444 -33.858 1.00 93.00 108 GLN A C 1
ATOM 903 O O . GLN A 1 108 ? 13.976 1.392 -32.700 1.00 93.00 108 GLN A O 1
ATOM 908 N N . LEU A 1 109 ? 13.557 1.662 -34.891 1.00 92.38 109 LEU A N 1
ATOM 909 C CA . LEU A 1 109 ? 12.118 1.879 -34.728 1.00 92.38 109 LEU A CA 1
ATOM 910 C C . LEU A 1 109 ? 11.411 0.648 -34.147 1.00 92.38 109 LEU A C 1
ATOM 912 O O . LEU A 1 109 ? 10.555 0.782 -33.274 1.00 92.38 109 LEU A O 1
ATOM 916 N N . GLU A 1 110 ? 11.762 -0.562 -34.592 1.00 94.19 110 GLU A N 1
ATOM 917 C CA . GLU A 1 110 ? 11.217 -1.785 -33.998 1.00 94.19 110 GLU A CA 1
ATOM 918 C C . GLU A 1 110 ? 11.564 -1.916 -32.514 1.00 94.19 110 GLU A C 1
ATOM 920 O O . GLU A 1 110 ? 10.711 -2.309 -31.713 1.00 94.19 110 GLU A O 1
ATOM 925 N N . ASP A 1 111 ? 12.805 -1.613 -32.144 1.00 93.25 111 ASP A N 1
ATOM 926 C CA . ASP A 1 111 ? 13.268 -1.710 -30.765 1.00 93.25 111 ASP A CA 1
ATOM 927 C C . ASP A 1 111 ? 12.623 -0.631 -29.885 1.00 93.25 111 ASP A C 1
ATOM 929 O O . ASP A 1 111 ? 12.178 -0.942 -28.780 1.00 93.25 111 ASP A O 1
ATOM 933 N N . GLU A 1 112 ? 12.437 0.590 -30.394 1.00 92.75 112 GLU A N 1
ATOM 934 C CA . GLU A 1 112 ? 11.647 1.639 -29.734 1.00 92.75 112 GLU A CA 1
ATOM 935 C C . GLU A 1 112 ? 10.192 1.204 -29.512 1.00 92.75 112 GLU A C 1
ATOM 937 O O . GLU A 1 112 ? 9.665 1.338 -28.405 1.00 92.75 112 GLU A O 1
ATOM 942 N N . ILE A 1 113 ? 9.544 0.601 -30.516 1.00 93.56 113 ILE A N 1
ATOM 943 C CA . ILE A 1 113 ? 8.176 0.075 -30.384 1.00 93.56 113 ILE A CA 1
ATOM 944 C C . ILE A 1 113 ? 8.119 -1.045 -29.337 1.00 93.56 113 ILE A C 1
ATOM 946 O O . ILE A 1 113 ? 7.169 -1.111 -28.549 1.00 93.56 113 ILE A O 1
ATOM 950 N N . LYS A 1 114 ? 9.106 -1.950 -29.313 1.00 94.06 114 LYS A N 1
ATOM 951 C CA . LYS A 1 114 ? 9.185 -3.023 -28.308 1.00 94.06 114 LYS A CA 1
ATOM 952 C C . LYS A 1 114 ? 9.363 -2.447 -26.905 1.00 94.06 114 LYS A C 1
ATOM 954 O O . LYS A 1 114 ? 8.666 -2.891 -25.992 1.00 94.06 114 LYS A O 1
ATOM 959 N N . LEU A 1 115 ? 10.236 -1.454 -26.740 1.00 93.44 115 LEU A N 1
ATOM 960 C CA . LEU A 1 115 ? 10.464 -0.772 -25.466 1.00 93.44 115 LEU A CA 1
ATOM 961 C C . LEU A 1 115 ? 9.204 -0.051 -24.983 1.00 93.44 115 LEU A C 1
ATOM 963 O O . LEU A 1 115 ? 8.788 -0.273 -23.847 1.00 93.44 115 LEU A O 1
ATOM 967 N N . ALA A 1 116 ? 8.535 0.711 -25.850 1.00 92.31 116 ALA A N 1
ATOM 968 C CA . ALA A 1 116 ? 7.281 1.385 -25.518 1.00 92.31 116 ALA A CA 1
ATOM 969 C C . ALA A 1 116 ? 6.187 0.383 -25.105 1.00 92.31 116 ALA A C 1
ATOM 971 O O . ALA A 1 116 ? 5.507 0.568 -24.096 1.00 92.31 116 ALA A O 1
ATOM 972 N N . LYS A 1 117 ? 6.048 -0.741 -25.826 1.00 92.94 117 LYS A N 1
ATOM 973 C CA . LYS A 1 117 ? 5.113 -1.818 -25.449 1.00 92.94 117 LYS A CA 1
ATOM 974 C C . LYS A 1 117 ? 5.446 -2.429 -24.089 1.00 92.94 117 LYS A C 1
ATOM 976 O O . LYS A 1 117 ? 4.528 -2.758 -23.335 1.00 92.94 117 LYS A O 1
ATOM 981 N N . LEU A 1 118 ? 6.731 -2.615 -23.791 1.00 92.31 118 LEU A N 1
ATOM 982 C CA . LEU A 1 118 ? 7.179 -3.160 -22.513 1.00 92.31 118 LEU A CA 1
ATOM 983 C C . LEU A 1 118 ? 6.889 -2.184 -21.366 1.00 92.31 118 LEU A C 1
ATOM 985 O O . LEU A 1 118 ? 6.377 -2.617 -20.337 1.00 92.31 118 LEU A O 1
ATOM 989 N N . GLN A 1 119 ? 7.131 -0.886 -21.567 1.00 92.25 119 GLN A N 1
ATOM 990 C CA . GLN A 1 119 ? 6.818 0.172 -20.601 1.00 92.25 119 GLN A CA 1
ATOM 991 C C . GLN A 1 119 ? 5.319 0.241 -20.302 1.00 92.25 119 GLN A C 1
ATOM 993 O O . GLN A 1 119 ? 4.933 0.119 -19.146 1.00 92.25 119 GLN A O 1
ATOM 998 N N . VAL A 1 120 ? 4.464 0.292 -21.330 1.00 93.06 120 VAL A N 1
ATOM 999 C CA . VAL A 1 120 ? 2.998 0.296 -21.154 1.00 93.06 120 VAL A CA 1
ATOM 1000 C C . VAL A 1 120 ? 2.508 -0.963 -20.430 1.00 93.06 120 VAL A C 1
ATOM 1002 O O . VAL A 1 120 ? 1.552 -0.922 -19.655 1.00 93.06 120 VAL A O 1
ATOM 1005 N N . ARG A 1 121 ? 3.130 -2.123 -20.686 1.00 91.62 121 ARG A N 1
ATOM 1006 C CA . ARG A 1 121 ? 2.799 -3.358 -19.963 1.00 91.62 121 ARG A CA 1
ATOM 1007 C C . ARG A 1 121 ? 3.229 -3.271 -18.498 1.00 91.62 121 ARG A C 1
ATOM 1009 O O . ARG A 1 121 ? 2.457 -3.676 -17.637 1.00 91.62 121 ARG A O 1
ATOM 1016 N N . ALA A 1 122 ? 4.426 -2.757 -18.226 1.00 90.25 122 ALA A N 1
ATOM 1017 C CA . ALA A 1 122 ? 4.930 -2.576 -16.870 1.00 90.25 122 ALA A CA 1
ATOM 1018 C C . ALA A 1 122 ? 4.070 -1.584 -16.071 1.00 90.25 122 ALA A C 1
ATOM 1020 O O . ALA A 1 122 ? 3.731 -1.870 -14.926 1.00 90.25 122 ALA A O 1
ATOM 1021 N N . GLU A 1 123 ? 3.655 -0.473 -16.682 1.00 92.06 123 GLU A N 1
ATOM 1022 C CA . GLU A 1 123 ? 2.742 0.503 -16.078 1.00 92.06 123 GLU A CA 1
ATOM 1023 C C . GLU A 1 123 ? 1.384 -0.114 -15.758 1.00 92.06 123 GLU A C 1
ATOM 1025 O O . GLU A 1 123 ? 0.944 -0.017 -14.618 1.00 92.06 123 GLU A O 1
ATOM 1030 N N . ARG A 1 124 ? 0.769 -0.853 -16.693 1.00 90.50 124 ARG A N 1
ATOM 1031 C CA . ARG A 1 124 ? -0.493 -1.559 -16.411 1.00 90.50 124 ARG A CA 1
ATOM 1032 C C . ARG A 1 124 ? -0.372 -2.572 -15.279 1.00 90.50 124 ARG A C 1
ATOM 1034 O O . ARG A 1 124 ? -1.267 -2.662 -14.451 1.00 90.50 124 ARG A O 1
ATOM 1041 N N . ILE A 1 125 ? 0.718 -3.340 -15.235 1.00 88.69 125 ILE A N 1
ATOM 1042 C CA . ILE A 1 125 ? 0.955 -4.281 -14.131 1.00 88.69 125 ILE A CA 1
ATOM 1043 C C . ILE A 1 125 ? 1.083 -3.515 -12.811 1.00 88.69 125 ILE A C 1
ATOM 1045 O O . ILE A 1 125 ? 0.498 -3.922 -11.813 1.00 88.69 125 ILE A O 1
ATOM 1049 N N . LYS A 1 126 ? 1.800 -2.387 -12.805 1.00 91.12 126 LYS A N 1
ATOM 1050 C CA . LYS A 1 126 ? 1.947 -1.538 -11.622 1.00 91.12 126 LYS A CA 1
ATOM 1051 C C . LYS A 1 126 ? 0.611 -0.944 -11.170 1.00 91.12 126 LYS A C 1
ATOM 1053 O O . LYS A 1 126 ? 0.345 -0.946 -9.977 1.00 91.12 126 LYS A O 1
ATOM 1058 N N . GLU A 1 127 ? -0.227 -0.471 -12.089 1.00 90.38 127 GLU A N 1
ATOM 1059 C CA . GLU A 1 127 ? -1.573 0.026 -11.778 1.00 90.38 127 GLU A CA 1
ATOM 1060 C C . GLU A 1 127 ? -2.459 -1.066 -11.179 1.00 90.38 127 GLU A C 1
ATOM 1062 O O . GLU A 1 127 ? -3.109 -0.824 -10.168 1.00 90.38 127 GLU A O 1
ATOM 1067 N N . VAL A 1 128 ? -2.443 -2.277 -11.748 1.00 90.56 128 VAL A N 1
ATOM 1068 C CA . VAL A 1 128 ? -3.200 -3.420 -11.212 1.00 90.56 128 VAL A CA 1
ATOM 1069 C C . VAL A 1 128 ? -2.727 -3.782 -9.806 1.00 90.56 128 VAL A C 1
ATOM 1071 O O . VAL A 1 128 ? -3.557 -3.923 -8.915 1.00 90.56 128 VAL A O 1
ATOM 1074 N N . ILE A 1 129 ? -1.410 -3.876 -9.587 1.00 88.75 129 ILE A N 1
ATOM 1075 C CA . ILE A 1 129 ? -0.843 -4.162 -8.261 1.00 88.75 129 ILE A CA 1
ATOM 1076 C C . ILE A 1 129 ? -1.210 -3.056 -7.269 1.00 88.75 129 ILE A C 1
ATOM 1078 O O . ILE A 1 129 ? -1.623 -3.354 -6.155 1.00 88.75 129 ILE A O 1
ATOM 1082 N N . ASN A 1 130 ? -1.085 -1.785 -7.657 1.00 90.00 130 ASN A N 1
ATOM 1083 C CA . ASN A 1 130 ? -1.449 -0.665 -6.792 1.00 90.00 130 ASN A CA 1
ATOM 1084 C C . ASN A 1 130 ? -2.934 -0.714 -6.416 1.00 90.00 130 ASN A C 1
ATOM 1086 O O . ASN A 1 130 ? -3.262 -0.578 -5.245 1.00 90.00 130 ASN A O 1
ATOM 1090 N N . HIS A 1 131 ? -3.814 -0.974 -7.384 1.00 89.50 131 HIS A N 1
ATOM 1091 C CA . HIS A 1 131 ? -5.245 -1.100 -7.134 1.00 89.50 131 HIS A CA 1
ATOM 1092 C C . HIS A 1 131 ? -5.566 -2.293 -6.222 1.00 89.50 131 HIS A C 1
ATOM 1094 O O . HIS A 1 131 ? -6.434 -2.196 -5.362 1.00 89.50 131 HIS A O 1
ATOM 1100 N N . GLU A 1 132 ? -4.878 -3.425 -6.378 1.00 88.62 132 GLU A N 1
ATOM 1101 C CA . GLU A 1 132 ? -5.036 -4.584 -5.492 1.00 88.62 132 GLU A CA 1
ATOM 1102 C C . GLU A 1 132 ? -4.575 -4.272 -4.060 1.00 88.62 132 GLU A C 1
ATOM 1104 O O . GLU A 1 132 ? -5.276 -4.597 -3.103 1.00 88.62 132 GLU A O 1
ATOM 1109 N N . VAL A 1 133 ? -3.447 -3.571 -3.910 1.00 89.19 133 VAL A N 1
ATOM 1110 C CA . VAL A 1 133 ? -2.940 -3.106 -2.610 1.00 89.19 133 VAL A CA 1
ATOM 1111 C C . VAL A 1 133 ? -3.903 -2.111 -1.958 1.00 89.19 133 VAL A C 1
ATOM 1113 O O . VAL A 1 133 ? -4.154 -2.213 -0.756 1.00 89.19 133 VAL A O 1
ATOM 1116 N N . ASP A 1 134 ? -4.463 -1.174 -2.725 1.00 91.19 134 ASP A N 1
ATOM 1117 C CA . ASP A 1 134 ? -5.432 -0.196 -2.224 1.00 91.19 134 ASP A CA 1
ATOM 1118 C C . ASP A 1 134 ? -6.732 -0.883 -1.777 1.00 91.19 134 ASP A C 1
ATOM 1120 O O . ASP A 1 134 ? -7.197 -0.635 -0.664 1.00 91.19 134 ASP A O 1
ATOM 1124 N N . LEU A 1 135 ? -7.256 -1.831 -2.565 1.00 89.00 135 LEU A N 1
ATOM 1125 C CA . LEU A 1 135 ? -8.411 -2.650 -2.174 1.00 89.00 135 LEU A CA 1
ATOM 1126 C C . LEU A 1 135 ? -8.140 -3.466 -0.903 1.00 89.00 135 LEU A C 1
ATOM 1128 O O . LEU A 1 135 ? -8.993 -3.551 -0.019 1.00 89.00 135 LEU A O 1
ATOM 1132 N N . GLU A 1 136 ? -6.957 -4.076 -0.783 1.00 89.38 136 GLU A N 1
ATOM 1133 C CA . GLU A 1 136 ? -6.589 -4.835 0.414 1.00 89.38 136 GLU A CA 1
ATOM 1134 C C . GLU A 1 136 ? -6.489 -3.919 1.642 1.00 89.38 136 GLU A C 1
ATOM 1136 O O . GLU A 1 136 ? -6.889 -4.300 2.749 1.00 89.38 136 GLU A O 1
ATOM 1141 N N . LYS A 1 137 ? -5.980 -2.697 1.459 1.00 88.94 137 LYS A N 1
ATOM 1142 C CA . LYS A 1 137 ? -5.898 -1.688 2.513 1.00 88.94 137 LYS A CA 1
ATOM 1143 C C . LYS A 1 137 ? -7.288 -1.237 2.960 1.00 88.94 137 LYS A C 1
ATOM 1145 O O . LYS A 1 137 ? -7.546 -1.244 4.162 1.00 88.94 137 LYS A O 1
ATOM 1150 N N . GLU A 1 138 ? -8.186 -0.922 2.030 1.00 89.50 138 GLU A N 1
ATOM 1151 C CA . GLU A 1 138 ? -9.576 -0.563 2.335 1.00 89.50 138 GLU A CA 1
ATOM 1152 C C . GLU A 1 138 ? -10.297 -1.698 3.073 1.00 89.50 138 GLU A C 1
ATOM 1154 O O . GLU A 1 138 ? -10.884 -1.473 4.131 1.00 89.50 138 GLU A O 1
ATOM 1159 N N . ALA A 1 139 ? -10.158 -2.943 2.605 1.00 88.38 139 ALA A N 1
ATOM 1160 C CA . ALA A 1 139 ? -10.750 -4.106 3.264 1.00 88.38 139 ALA A CA 1
ATOM 1161 C C . ALA A 1 139 ? -10.211 -4.321 4.692 1.00 88.38 139 ALA A C 1
ATOM 1163 O O . ALA A 1 139 ? -10.958 -4.710 5.595 1.00 88.38 139 ALA A O 1
ATOM 1164 N N . LYS A 1 140 ? -8.915 -4.070 4.929 1.00 87.62 140 LYS A N 1
ATOM 1165 C CA . LYS A 1 140 ? -8.322 -4.109 6.279 1.00 87.62 140 LYS A CA 1
ATOM 1166 C C . LYS A 1 140 ? -8.846 -2.979 7.162 1.00 87.62 140 LYS A C 1
ATOM 1168 O O . LYS A 1 140 ? -9.130 -3.219 8.334 1.00 87.62 140 LYS A O 1
ATOM 1173 N N . GLU A 1 141 ? -8.995 -1.771 6.626 1.00 88.19 141 GLU A N 1
ATOM 1174 C CA . GLU A 1 141 ? -9.549 -0.631 7.362 1.00 88.19 141 GLU A CA 1
ATOM 1175 C C . GLU A 1 141 ? -11.022 -0.845 7.735 1.00 88.19 141 GLU A C 1
ATOM 1177 O O . GLU A 1 141 ? -11.415 -0.534 8.862 1.00 88.19 141 GLU A O 1
ATOM 1182 N N . GLU A 1 142 ? -11.834 -1.417 6.844 1.00 86.00 142 GLU A N 1
ATOM 1183 C CA . GLU A 1 142 ? -13.223 -1.782 7.142 1.00 86.00 142 GLU A CA 1
ATOM 1184 C C . GLU A 1 142 ? -13.318 -2.852 8.230 1.00 86.00 142 GLU A C 1
ATOM 1186 O O . GLU A 1 142 ? -14.080 -2.681 9.184 1.00 86.00 142 GLU A O 1
ATOM 1191 N N . LYS A 1 143 ? -12.501 -3.912 8.149 1.00 85.06 143 LYS A N 1
ATOM 1192 C CA . LYS A 1 143 ? -12.428 -4.936 9.203 1.00 85.06 143 LYS A CA 1
ATOM 1193 C C . LYS A 1 143 ? -12.034 -4.334 10.548 1.00 85.06 143 LYS A C 1
ATOM 1195 O O . LYS A 1 143 ? -12.689 -4.607 11.548 1.00 85.06 143 LYS A O 1
ATOM 1200 N N . LEU A 1 144 ? -11.032 -3.453 10.572 1.00 83.44 144 LEU A N 1
ATOM 1201 C CA . LEU A 1 144 ? -10.609 -2.778 11.799 1.00 83.44 144 LEU A CA 1
ATOM 1202 C C . LEU A 1 144 ? -11.722 -1.886 12.374 1.00 83.44 144 LEU A C 1
ATOM 1204 O O . LEU A 1 144 ? -11.906 -1.831 13.590 1.00 83.44 144 LEU A O 1
ATOM 1208 N N . LYS A 1 145 ? -12.487 -1.189 11.522 1.00 85.88 145 LYS A N 1
ATOM 1209 C CA . LYS A 1 145 ? -13.659 -0.411 11.957 1.00 85.88 145 LYS A CA 1
ATOM 1210 C C . LYS A 1 145 ? -14.741 -1.318 12.545 1.00 85.88 145 LYS A C 1
ATOM 1212 O O . LYS A 1 145 ? -15.260 -0.998 13.611 1.00 85.88 145 LYS A O 1
ATOM 1217 N N . GLN A 1 146 ? -15.049 -2.445 11.902 1.00 82.88 146 GLN A N 1
ATOM 1218 C CA . GLN A 1 146 ? -16.018 -3.422 12.414 1.00 82.88 146 GLN A CA 1
ATOM 1219 C C . GLN A 1 146 ? -15.582 -4.020 13.756 1.00 82.88 146 GLN A C 1
ATOM 1221 O O . GLN A 1 146 ? -16.387 -4.097 14.679 1.00 82.88 146 GLN A O 1
ATOM 1226 N N . GLU A 1 147 ? -14.309 -4.388 13.907 1.00 82.38 147 GLU A N 1
ATOM 1227 C CA . GLU A 1 147 ? -13.767 -4.902 15.171 1.00 82.38 147 GLU A CA 1
ATOM 1228 C C . GLU A 1 147 ? -13.840 -3.863 16.295 1.00 82.38 147 GLU A C 1
ATOM 1230 O O . GLU A 1 147 ? -14.204 -4.203 17.423 1.00 82.38 147 GLU A O 1
ATOM 1235 N N . ARG A 1 148 ? -13.568 -2.585 15.996 1.00 80.06 148 ARG A N 1
ATOM 1236 C CA . ARG A 1 148 ? -13.706 -1.489 16.969 1.00 80.06 148 ARG A CA 1
ATOM 1237 C C . ARG A 1 148 ? -15.155 -1.268 17.392 1.00 80.06 148 ARG A C 1
ATOM 1239 O O . ARG A 1 148 ? -15.399 -1.106 18.582 1.00 80.06 148 ARG A O 1
ATOM 1246 N N . LEU A 1 149 ? -16.097 -1.285 16.446 1.00 80.50 149 LEU A N 1
ATOM 1247 C CA . LEU A 1 149 ? -17.529 -1.181 16.751 1.00 80.50 149 LEU A CA 1
ATOM 1248 C C . LEU A 1 149 ? -17.994 -2.363 17.608 1.00 80.50 149 LEU A C 1
ATOM 1250 O O . LEU A 1 149 ? -18.599 -2.155 18.652 1.00 80.50 149 LEU A O 1
ATOM 1254 N N . ASN A 1 150 ? -17.611 -3.589 17.241 1.00 84.62 150 ASN A N 1
ATOM 1255 C CA . ASN A 1 150 ? -17.928 -4.781 18.027 1.00 84.62 150 ASN A CA 1
ATOM 1256 C C . ASN A 1 150 ? -17.332 -4.721 19.439 1.00 84.62 150 ASN A C 1
ATOM 1258 O O . ASN A 1 150 ? -17.981 -5.150 20.387 1.00 84.62 150 ASN A O 1
ATOM 1262 N N . THR A 1 151 ? -16.112 -4.195 19.591 1.00 83.62 151 THR A N 1
ATOM 1263 C CA . THR A 1 151 ? -15.480 -4.020 20.909 1.00 83.62 151 THR A CA 1
ATOM 1264 C C . THR A 1 151 ? -16.237 -3.002 21.756 1.00 83.62 151 THR A C 1
ATOM 1266 O O . THR A 1 151 ? -16.512 -3.280 22.919 1.00 83.62 151 THR A O 1
ATOM 1269 N N . ALA A 1 152 ? -16.633 -1.867 21.172 1.00 85.06 152 ALA A N 1
ATOM 1270 C CA . ALA A 1 152 ? -17.416 -0.847 21.867 1.00 85.06 152 ALA A CA 1
ATOM 1271 C C . ALA A 1 152 ? -18.794 -1.378 22.307 1.00 85.06 152 ALA A C 1
ATOM 1273 O O . ALA A 1 152 ? -19.185 -1.199 23.461 1.00 85.06 152 ALA A O 1
ATOM 1274 N N . ASP A 1 153 ? -19.488 -2.109 21.429 1.00 86.75 153 ASP A N 1
ATOM 1275 C CA . ASP A 1 153 ? -20.763 -2.759 21.751 1.00 86.75 153 ASP A CA 1
ATOM 1276 C C . ASP A 1 153 ? -20.602 -3.820 22.855 1.00 86.75 153 ASP A C 1
ATOM 1278 O O . ASP A 1 153 ? -21.489 -4.002 23.696 1.00 86.75 153 ASP A O 1
ATOM 1282 N N . LEU A 1 154 ? -19.478 -4.549 22.867 1.00 85.94 154 LEU A N 1
ATOM 1283 C CA . LEU A 1 154 ? -19.156 -5.508 23.926 1.00 85.94 154 LEU A CA 1
ATOM 1284 C C . LEU A 1 154 ? -18.880 -4.809 25.260 1.00 85.94 154 LEU A C 1
ATOM 1286 O O . LEU A 1 154 ? -19.396 -5.262 26.279 1.00 85.94 154 LEU A O 1
ATOM 1290 N N . GLU A 1 155 ? -18.109 -3.7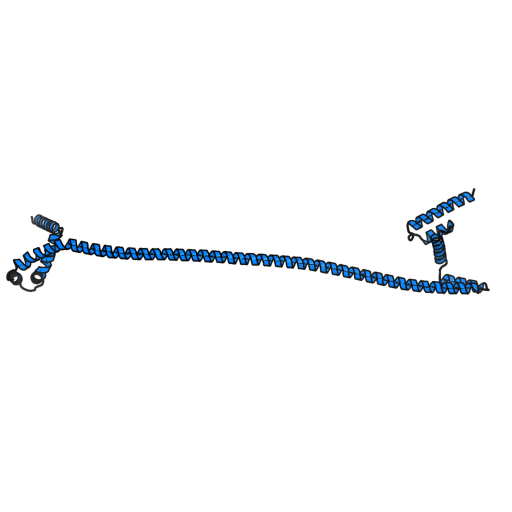20 25.268 1.00 89.38 155 GLU A N 1
ATOM 1291 C CA . GLU A 1 155 ? -17.840 -2.927 26.474 1.00 89.38 155 GLU A CA 1
ATOM 1292 C C . GLU A 1 155 ? -19.129 -2.353 27.069 1.00 89.38 155 GLU A C 1
ATOM 1294 O O . GLU A 1 155 ? -19.341 -2.432 28.282 1.00 89.38 155 GLU A O 1
ATOM 1299 N N . GLU A 1 156 ? -20.036 -1.845 26.229 1.00 91.00 156 GLU A N 1
ATOM 1300 C CA . GLU A 1 156 ? -21.338 -1.369 26.695 1.00 91.00 156 GLU A CA 1
ATOM 1301 C C . GLU A 1 156 ? -22.156 -2.508 27.319 1.00 91.00 156 GLU A C 1
ATOM 1303 O O . GLU A 1 156 ? -22.699 -2.357 28.417 1.00 91.00 156 GLU A O 1
ATOM 1308 N N . LYS A 1 157 ? -22.201 -3.680 26.671 1.00 90.88 157 LYS A N 1
ATOM 1309 C CA . LYS A 1 157 ? -22.889 -4.862 27.214 1.00 90.88 157 LYS A CA 1
ATOM 1310 C C . LYS A 1 157 ? -22.280 -5.338 28.530 1.00 90.88 157 LYS A C 1
ATOM 1312 O O . LYS A 1 157 ? -23.038 -5.696 29.430 1.00 90.88 157 LYS A O 1
ATOM 1317 N N . ILE A 1 158 ? -20.953 -5.328 28.665 1.00 91.69 158 ILE A N 1
ATOM 1318 C CA . ILE A 1 158 ? -20.262 -5.675 29.916 1.00 91.69 158 ILE A CA 1
ATOM 1319 C C . ILE A 1 158 ? -20.692 -4.713 31.022 1.00 91.69 158 ILE A C 1
ATOM 1321 O O . ILE A 1 158 ? -21.177 -5.163 32.057 1.00 91.69 158 ILE A O 1
ATOM 1325 N N . LYS A 1 159 ? -20.647 -3.402 30.771 1.00 93.94 159 LYS A N 1
ATOM 1326 C CA . LYS A 1 159 ? -21.064 -2.386 31.747 1.00 93.94 159 LYS A CA 1
ATOM 1327 C C . LYS A 1 159 ? -22.537 -2.525 32.148 1.00 93.94 159 LYS A C 1
ATOM 1329 O O . LYS A 1 159 ? -22.898 -2.378 33.317 1.00 93.94 159 LYS A O 1
ATOM 1334 N N . GLN A 1 160 ? -23.410 -2.833 31.188 1.00 93.69 160 GLN A N 1
ATOM 1335 C CA . GLN A 1 160 ? -24.820 -3.105 31.467 1.00 93.69 160 GLN A CA 1
ATOM 1336 C C . GLN A 1 160 ? -24.994 -4.364 32.328 1.00 93.69 160 GLN A C 1
ATOM 1338 O O . GLN A 1 160 ? -25.819 -4.362 33.242 1.00 93.69 160 GLN A O 1
ATOM 1343 N N . LEU A 1 161 ? -24.230 -5.429 32.073 1.00 92.88 161 LEU A N 1
ATOM 1344 C CA . LEU A 1 161 ? -24.270 -6.650 32.879 1.00 92.88 161 LEU A CA 1
ATOM 1345 C C . LEU A 1 161 ? -23.741 -6.418 34.297 1.00 92.88 161 LEU A C 1
ATOM 1347 O O . LEU A 1 161 ? -24.392 -6.855 35.240 1.00 92.88 161 LEU A O 1
ATOM 1351 N N . GLU A 1 162 ? -22.646 -5.677 34.459 1.00 93.94 162 GLU A N 1
ATOM 1352 C CA . GLU A 1 162 ? -22.109 -5.290 35.770 1.00 93.94 162 GLU A CA 1
ATOM 1353 C C . GLU A 1 162 ? -23.151 -4.518 36.588 1.00 93.94 162 GLU A C 1
ATOM 1355 O O . GLU A 1 162 ? -23.462 -4.901 37.712 1.00 93.94 162 GLU A O 1
ATOM 1360 N N . SER A 1 163 ? -23.811 -3.517 35.990 1.00 93.94 163 SER A N 1
ATOM 1361 C CA . SER A 1 163 ? -24.868 -2.768 36.690 1.00 93.94 163 SER A CA 1
ATOM 1362 C C . SER A 1 163 ? -26.063 -3.640 37.104 1.00 93.94 163 SER A C 1
ATOM 1364 O O . SER A 1 163 ? -26.668 -3.417 38.156 1.00 93.94 163 SER A O 1
ATOM 1366 N N . LYS A 1 164 ? -26.409 -4.656 36.299 1.00 94.75 164 LYS A N 1
ATOM 1367 C CA . LYS A 1 164 ? -27.467 -5.622 36.628 1.00 94.75 164 LYS A CA 1
ATOM 1368 C C . LYS A 1 164 ? -27.044 -6.560 37.753 1.00 94.75 164 LYS A C 1
ATOM 1370 O O . LYS A 1 164 ? -27.884 -6.885 38.590 1.00 94.75 164 LYS A O 1
ATOM 1375 N N . ILE A 1 165 ? -25.781 -6.985 37.777 1.00 95.25 165 ILE A N 1
ATOM 1376 C CA . ILE A 1 165 ? -25.216 -7.803 38.856 1.00 95.25 165 ILE A CA 1
ATOM 1377 C C . ILE A 1 165 ? -25.259 -7.019 40.170 1.00 95.25 165 ILE A C 1
ATOM 1379 O O . ILE A 1 165 ? -25.823 -7.524 41.138 1.00 95.25 165 ILE A O 1
ATOM 1383 N N . ASP A 1 166 ? -24.803 -5.766 40.175 1.00 95.19 166 ASP A N 1
ATOM 1384 C CA . ASP A 1 166 ? -24.840 -4.901 41.362 1.00 95.19 166 ASP A CA 1
ATOM 1385 C C . ASP A 1 166 ? -26.271 -4.692 41.880 1.00 95.19 166 ASP A C 1
ATOM 1387 O O . ASP A 1 166 ? -26.535 -4.730 43.086 1.00 95.19 166 ASP A O 1
ATOM 1391 N N . ALA A 1 167 ? -27.228 -4.472 40.973 1.00 94.19 167 ALA A N 1
ATOM 1392 C CA . ALA A 1 167 ? -28.634 -4.323 41.336 1.00 94.19 167 ALA A CA 1
ATOM 1393 C C . ALA A 1 167 ? -29.201 -5.614 41.947 1.00 94.19 167 ALA A C 1
ATOM 1395 O O . ALA A 1 167 ? -29.859 -5.566 42.988 1.00 94.19 167 ALA A O 1
ATOM 1396 N N . LEU A 1 168 ? -28.914 -6.767 41.334 1.00 94.94 168 LEU A N 1
ATOM 1397 C CA . LEU A 1 168 ? -29.328 -8.076 41.839 1.00 94.94 168 LEU A CA 1
ATOM 1398 C C . LEU A 1 168 ? -28.715 -8.382 43.207 1.00 94.94 168 LEU A C 1
ATOM 1400 O O . LEU A 1 168 ? -29.408 -8.923 44.068 1.00 94.94 168 LEU A O 1
ATOM 1404 N N . GLU A 1 169 ? -27.455 -8.019 43.431 1.00 94.31 169 GLU A N 1
ATOM 1405 C CA . GLU A 1 169 ? -26.772 -8.231 44.706 1.00 94.31 169 GLU A CA 1
ATOM 1406 C C . GLU A 1 169 ? -27.401 -7.386 45.823 1.00 94.31 169 GLU A C 1
ATOM 1408 O O . GLU A 1 169 ? -27.735 -7.914 46.886 1.00 94.31 169 GLU A O 1
ATOM 1413 N N . ARG A 1 170 ? -27.728 -6.116 45.544 1.00 93.94 170 ARG A N 1
ATOM 1414 C CA . ARG A 1 170 ? -28.489 -5.261 46.475 1.00 93.94 170 ARG A CA 1
ATOM 1415 C C . ARG A 1 170 ? -29.873 -5.825 46.784 1.00 93.94 170 ARG A C 1
ATOM 1417 O O . ARG A 1 170 ? -30.299 -5.816 47.940 1.00 93.94 170 ARG A O 1
ATOM 1424 N N . THR A 1 171 ? -30.593 -6.314 45.774 1.00 94.00 171 THR A N 1
ATOM 1425 C CA . THR A 1 171 ? -31.910 -6.934 45.979 1.00 94.00 171 THR A CA 1
ATOM 1426 C C . THR A 1 171 ? -31.793 -8.203 46.815 1.00 94.00 171 THR A C 1
ATOM 1428 O O . THR A 1 171 ? -32.575 -8.381 47.748 1.00 94.00 171 THR A O 1
ATOM 1431 N N . LYS A 1 172 ? -30.803 -9.056 46.538 1.00 95.06 172 LYS A N 1
ATOM 1432 C CA . LYS A 1 172 ? -30.531 -10.269 47.315 1.00 95.06 172 LYS A CA 1
ATOM 1433 C C . LYS A 1 172 ? -30.255 -9.941 48.781 1.00 95.06 172 LYS A C 1
ATOM 1435 O O . LYS A 1 172 ? -30.843 -10.576 49.653 1.00 95.06 172 LYS A O 1
ATOM 1440 N N . ASP A 1 173 ? -29.434 -8.932 49.058 1.00 94.62 173 ASP A N 1
ATOM 1441 C CA . ASP A 1 173 ? -29.136 -8.494 50.424 1.00 94.62 173 ASP A CA 1
ATOM 1442 C C . ASP A 1 173 ? -30.361 -7.924 51.141 1.00 94.62 173 ASP A C 1
ATOM 1444 O O . ASP A 1 173 ? -30.596 -8.227 52.313 1.00 94.62 173 ASP A O 1
ATOM 1448 N N . ASN A 1 174 ? -31.183 -7.137 50.443 1.00 94.44 174 ASN A N 1
ATOM 1449 C CA . ASN A 1 174 ? -32.428 -6.614 51.002 1.00 94.44 174 ASN A CA 1
ATOM 1450 C C . ASN A 1 174 ? -33.411 -7.741 51.331 1.00 94.44 174 ASN A C 1
ATOM 1452 O O . ASN A 1 174 ? -33.944 -7.781 52.439 1.00 94.44 174 ASN A O 1
ATOM 1456 N N . VAL A 1 175 ? -33.605 -8.690 50.410 1.00 93.75 175 VAL A N 1
ATOM 1457 C CA . VAL A 1 175 ? -34.446 -9.875 50.637 1.00 93.75 175 VAL A CA 1
ATOM 1458 C C . VAL A 1 175 ? -33.913 -10.690 51.810 1.00 93.75 175 VAL A C 1
ATOM 1460 O O . VAL A 1 175 ? -34.697 -11.117 52.655 1.00 93.75 175 VAL A O 1
ATOM 1463 N N . ARG A 1 176 ? -32.590 -10.857 51.921 1.00 94.62 176 ARG A N 1
ATOM 1464 C CA . ARG A 1 176 ? -31.973 -11.575 53.039 1.00 94.62 176 ARG A CA 1
ATOM 1465 C C . ARG A 1 176 ? -32.255 -10.893 54.377 1.00 94.62 176 ARG A C 1
ATOM 1467 O O . ARG A 1 176 ? -32.725 -11.556 55.294 1.00 94.62 176 ARG A O 1
ATOM 1474 N N . LYS A 1 177 ? -32.044 -9.576 54.478 1.00 94.06 177 LYS A N 1
ATOM 1475 C CA . LYS A 1 177 ? -32.326 -8.794 55.698 1.00 94.06 177 LYS A CA 1
ATOM 1476 C C . LYS A 1 177 ? -33.799 -8.851 56.090 1.00 94.06 177 LYS A C 1
ATOM 1478 O O . LYS A 1 177 ? -34.126 -9.028 57.260 1.00 94.06 177 LYS A O 1
ATOM 1483 N N . VAL A 1 178 ? -34.689 -8.717 55.109 1.00 94.19 178 VAL A N 1
ATOM 1484 C CA . VAL A 1 178 ? -36.136 -8.811 55.319 1.00 94.19 178 VAL A CA 1
ATOM 1485 C C . VAL A 1 178 ? -36.513 -10.214 55.797 1.00 94.19 178 VAL A C 1
ATOM 1487 O O . VAL A 1 178 ? -37.228 -10.343 56.785 1.00 94.19 178 VAL A O 1
ATOM 1490 N N . SER A 1 179 ? -35.975 -11.263 55.174 1.00 92.12 179 SER A N 1
ATOM 1491 C CA . SER A 1 179 ? -36.189 -12.651 55.594 1.00 92.12 179 SER A CA 1
ATOM 1492 C C . SER A 1 179 ? -35.671 -12.919 57.011 1.00 92.12 179 SER A C 1
ATOM 1494 O O . SER A 1 179 ? -36.365 -13.565 57.790 1.00 92.12 179 SER A O 1
ATOM 1496 N N . GLU A 1 180 ? -34.478 -12.433 57.364 1.00 94.25 180 GLU A N 1
ATOM 1497 C CA . GLU A 1 180 ? -33.915 -12.557 58.717 1.00 94.25 180 GLU A CA 1
ATOM 1498 C C . GLU A 1 180 ? -34.817 -11.871 59.755 1.00 94.25 180 GLU A C 1
ATOM 1500 O O . GLU A 1 180 ? -35.108 -12.453 60.804 1.00 94.25 180 GLU A O 1
ATOM 1505 N N . LYS A 1 181 ? -35.326 -10.673 59.435 1.00 94.38 181 LYS A N 1
ATOM 1506 C CA . LYS A 1 181 ? -36.275 -9.950 60.286 1.00 94.38 181 LYS A CA 1
ATOM 1507 C C . LYS A 1 181 ? -37.588 -10.718 60.453 1.00 94.38 181 LYS A C 1
ATOM 1509 O O . LYS A 1 181 ? -37.999 -10.943 61.585 1.00 94.38 181 LYS A O 1
ATOM 1514 N N . TYR A 1 182 ? -38.197 -11.190 59.363 1.00 91.88 182 TYR A N 1
ATOM 1515 C CA . TYR A 1 182 ? -39.428 -11.985 59.424 1.00 91.88 182 TYR A CA 1
ATOM 1516 C C . TYR A 1 182 ? -39.265 -13.247 60.278 1.00 91.88 182 TYR A C 1
ATOM 1518 O O . TYR A 1 182 ? -40.140 -13.561 61.081 1.00 91.88 182 TYR A O 1
ATOM 1526 N N . VAL A 1 183 ? -38.139 -13.957 60.153 1.00 94.25 183 VAL A N 1
ATOM 1527 C CA . VAL A 1 183 ? -37.853 -15.144 60.977 1.00 94.25 183 VAL A CA 1
ATOM 1528 C C . VAL A 1 183 ? -37.706 -14.775 62.457 1.00 94.25 183 VAL A C 1
ATOM 1530 O O . VAL A 1 183 ? -38.201 -15.499 63.324 1.00 94.25 183 VAL A O 1
ATOM 1533 N N . SER A 1 184 ? -37.046 -13.655 62.760 1.00 92.75 184 SER A N 1
ATOM 1534 C CA . SER A 1 184 ? -36.916 -13.142 64.128 1.00 92.75 184 SER A CA 1
ATOM 1535 C C . SER A 1 184 ? -38.273 -12.762 64.727 1.00 92.75 184 SER A C 1
ATOM 1537 O O . SER A 1 184 ? -38.587 -13.171 65.847 1.00 92.75 184 SER A O 1
ATOM 1539 N N . ASP A 1 185 ? -39.095 -12.032 63.975 1.00 89.88 185 ASP A N 1
ATOM 1540 C CA . ASP A 1 185 ? -40.418 -11.580 64.411 1.00 89.88 185 ASP A CA 1
ATOM 1541 C C . ASP A 1 185 ? -41.365 -12.772 64.613 1.00 89.88 185 ASP A C 1
ATOM 1543 O O . ASP A 1 185 ? -42.003 -12.886 65.659 1.00 89.88 185 ASP A O 1
ATOM 1547 N N . ALA A 1 186 ? -41.375 -13.742 63.692 1.00 89.69 186 ALA A N 1
ATOM 1548 C CA . ALA A 1 186 ? -42.153 -14.974 63.836 1.00 89.69 186 ALA A CA 1
ATOM 1549 C C . ALA A 1 186 ? -41.763 -15.760 65.099 1.00 89.69 186 ALA A C 1
ATOM 1551 O O . ALA A 1 186 ? -42.625 -16.255 65.828 1.00 89.69 186 ALA A O 1
ATOM 1552 N N . ARG A 1 187 ? -40.460 -15.840 65.402 1.00 92.50 187 ARG A N 1
ATOM 1553 C CA . ARG A 1 187 ? -39.972 -16.473 66.633 1.00 92.50 187 ARG A CA 1
ATOM 1554 C C . ARG A 1 187 ? -40.434 -15.716 67.877 1.00 92.50 187 ARG A C 1
ATOM 1556 O O . ARG A 1 187 ? -40.825 -16.354 68.852 1.00 92.50 187 ARG A O 1
ATOM 1563 N N . ARG A 1 188 ? -40.390 -14.382 67.861 1.00 88.06 188 ARG A N 1
ATOM 1564 C CA . ARG A 1 188 ? -40.873 -13.548 68.969 1.00 88.06 188 ARG A CA 1
ATOM 1565 C C . ARG A 1 188 ? -42.363 -13.784 69.220 1.00 88.06 188 ARG A C 1
ATOM 1567 O O . ARG A 1 188 ? -42.729 -14.122 70.341 1.00 88.06 188 ARG A O 1
ATOM 1574 N N . HIS A 1 189 ? -43.183 -13.724 68.173 1.00 84.94 189 HIS A N 1
ATOM 1575 C CA . HIS A 1 189 ? -44.620 -13.978 68.276 1.00 84.94 189 HIS A CA 1
ATOM 1576 C C . HIS A 1 189 ? -44.936 -15.389 68.784 1.00 84.94 189 HIS A C 1
ATOM 1578 O O . HIS A 1 189 ? -45.827 -15.545 69.613 1.00 84.94 189 HIS A O 1
ATOM 1584 N N . TYR A 1 190 ? -44.177 -16.411 68.373 1.00 86.94 190 TYR A N 1
ATOM 1585 C CA . TYR A 1 190 ? -44.321 -17.763 68.922 1.00 86.94 190 TYR A CA 1
ATOM 1586 C C . TYR A 1 190 ? -44.122 -17.799 70.448 1.00 86.94 190 TYR A C 1
ATOM 1588 O O . TYR A 1 190 ? -44.911 -18.419 71.164 1.00 86.94 190 TYR A O 1
ATOM 1596 N N . PHE A 1 191 ? -43.099 -17.109 70.967 1.00 87.62 191 PHE A N 1
ATOM 1597 C CA . PHE A 1 191 ? -42.876 -17.014 72.413 1.00 87.62 191 PHE A CA 1
ATOM 1598 C C . PHE A 1 191 ? -43.979 -16.232 73.129 1.00 87.62 191 PHE A C 1
ATOM 1600 O O . PHE A 1 191 ? -44.383 -16.632 74.221 1.00 87.62 191 PHE A O 1
ATOM 1607 N N . ASP A 1 192 ? -44.478 -15.152 72.529 1.00 84.19 192 ASP A N 1
ATOM 1608 C CA . ASP A 1 192 ? -45.561 -14.356 73.107 1.00 84.19 192 ASP A CA 1
ATOM 1609 C C . ASP A 1 192 ? -46.863 -15.171 73.190 1.00 84.19 192 ASP A C 1
ATOM 1611 O O . ASP A 1 192 ? -47.492 -15.215 74.246 1.00 84.19 192 ASP A O 1
ATOM 1615 N N . VAL A 1 193 ? -47.207 -15.930 72.142 1.00 85.31 193 VAL A N 1
ATOM 1616 C CA . VAL A 1 193 ? -48.352 -16.860 72.157 1.00 85.31 193 VAL A CA 1
ATOM 1617 C C . VAL A 1 193 ? -48.185 -17.931 73.236 1.00 85.31 193 VAL A C 1
ATOM 1619 O O . VAL A 1 193 ? -49.116 -18.183 73.999 1.00 85.31 193 VAL A O 1
ATOM 1622 N N . ALA A 1 194 ? -47.001 -18.537 73.360 1.00 84.81 194 ALA A N 1
ATOM 1623 C CA . ALA A 1 194 ? -46.742 -19.533 74.400 1.00 84.81 194 ALA A CA 1
ATOM 1624 C C . ALA A 1 194 ? -46.903 -18.952 75.818 1.00 84.81 194 ALA A C 1
ATOM 1626 O O . ALA A 1 194 ? -47.461 -19.609 76.700 1.00 84.81 194 ALA A O 1
ATOM 1627 N N . ARG A 1 195 ? -46.464 -17.705 76.041 1.00 84.06 195 ARG A N 1
ATOM 1628 C CA . ARG A 1 195 ? -46.659 -16.993 77.313 1.00 84.06 195 ARG A CA 1
ATOM 1629 C C . ARG A 1 195 ? -48.134 -16.715 77.591 1.00 84.06 195 ARG A C 1
ATOM 1631 O O . ARG A 1 195 ? -48.577 -16.952 78.712 1.00 84.06 195 ARG A O 1
ATOM 1638 N N . LEU A 1 196 ? -48.890 -16.264 76.589 1.00 83.81 196 LEU A N 1
ATOM 1639 C CA . LEU A 1 196 ? -50.333 -16.036 76.709 1.00 83.81 196 LEU A CA 1
ATOM 1640 C C . LEU A 1 196 ? -51.087 -17.331 77.038 1.00 83.81 196 LEU A C 1
ATOM 1642 O O . LEU A 1 196 ? -51.922 -17.332 77.937 1.00 83.81 196 LEU A O 1
ATOM 1646 N N . LEU A 1 197 ? -50.753 -18.449 76.386 1.00 81.50 197 LEU A N 1
ATOM 1647 C CA . LEU A 1 197 ? -51.333 -19.758 76.709 1.00 81.50 197 LEU A CA 1
ATOM 1648 C C . LEU A 1 197 ? -51.024 -20.181 78.153 1.00 81.50 197 LEU A C 1
ATOM 1650 O O . LEU A 1 197 ? -51.914 -20.652 78.862 1.00 81.50 197 LEU A O 1
ATOM 1654 N N . GLY A 1 198 ? -49.789 -19.959 78.616 1.00 80.81 198 GLY A N 1
ATOM 1655 C CA . GLY A 1 198 ? -49.415 -20.184 80.014 1.00 80.81 198 GLY A CA 1
ATOM 1656 C C . GLY A 1 198 ? -50.215 -19.314 80.990 1.00 80.81 198 GLY A C 1
ATOM 1657 O O . GLY A 1 198 ? -50.673 -19.807 82.022 1.00 80.81 198 GLY A O 1
ATOM 1658 N N . LEU A 1 199 ? -50.451 -18.044 80.644 1.00 81.38 199 LEU A N 1
ATOM 1659 C CA . LEU A 1 199 ? -51.292 -17.147 81.436 1.00 81.38 199 LEU A CA 1
ATOM 1660 C C . LEU A 1 199 ? -52.746 -17.610 81.495 1.00 81.38 199 LEU A C 1
ATOM 1662 O O . LEU A 1 199 ? -53.311 -17.651 82.585 1.00 81.38 199 LEU A O 1
ATOM 1666 N N . ILE A 1 200 ? -53.342 -17.999 80.368 1.00 80.06 200 ILE A N 1
ATOM 1667 C CA . ILE A 1 200 ? -54.716 -18.520 80.336 1.00 80.06 200 ILE A CA 1
ATOM 1668 C C . ILE A 1 200 ? -54.828 -19.756 81.234 1.00 80.06 200 ILE A C 1
ATOM 1670 O O . ILE A 1 200 ? -55.754 -19.849 82.036 1.00 80.06 200 ILE A O 1
ATOM 1674 N N . SER A 1 201 ? -53.847 -20.664 81.178 1.00 77.94 201 SER A N 1
ATOM 1675 C CA . SER A 1 201 ? -53.809 -21.821 82.077 1.00 77.94 201 SER A CA 1
ATOM 1676 C C . SER A 1 201 ? -53.736 -21.416 83.553 1.00 77.94 201 SER A C 1
ATOM 1678 O O . SER A 1 201 ? -54.350 -22.082 84.382 1.00 77.94 201 SER A O 1
ATOM 1680 N N . SER A 1 202 ? -53.015 -20.340 83.890 1.00 75.62 202 SER A N 1
ATOM 1681 C CA . SER A 1 202 ? -52.945 -19.825 85.265 1.00 75.62 202 SER A CA 1
ATOM 1682 C C . SER A 1 202 ? -54.240 -19.143 85.720 1.00 75.62 202 SER A C 1
ATOM 1684 O O . SER A 1 202 ? -54.610 -19.263 86.885 1.00 75.62 202 SER A O 1
ATOM 1686 N N . ALA A 1 203 ? -54.976 -18.498 84.807 1.00 74.88 203 ALA A N 1
ATOM 1687 C CA . ALA A 1 203 ? -56.248 -17.839 85.105 1.00 74.88 203 ALA A CA 1
ATOM 1688 C C . ALA A 1 203 ? -57.322 -18.837 85.563 1.00 74.88 203 ALA A C 1
ATOM 1690 O O . ALA A 1 203 ? -58.087 -18.546 86.477 1.00 74.88 203 ALA A O 1
ATOM 1691 N N . VAL A 1 204 ? -57.341 -20.039 84.973 1.00 73.00 204 VAL A N 1
ATOM 1692 C CA . VAL A 1 204 ? -58.267 -21.128 85.345 1.00 73.00 204 VAL A CA 1
ATOM 1693 C C . VAL A 1 204 ? -58.035 -21.619 86.782 1.00 73.00 204 VAL A C 1
ATOM 1695 O O . VAL A 1 204 ? -58.938 -22.184 87.394 1.00 73.00 204 VAL A O 1
ATOM 1698 N N . THR A 1 205 ? -56.843 -21.393 87.340 1.00 72.69 205 THR A N 1
ATOM 1699 C CA . THR A 1 205 ? -56.466 -21.841 88.689 1.00 72.69 205 THR A CA 1
ATOM 1700 C C . THR A 1 205 ? -56.588 -20.770 89.775 1.00 72.69 205 THR A C 1
ATOM 1702 O O . THR A 1 205 ? -56.340 -21.087 90.934 1.00 72.69 205 THR A O 1
ATOM 1705 N N . VAL A 1 206 ? -56.967 -19.533 89.431 1.00 78.94 206 VAL A N 1
ATOM 1706 C CA . VAL A 1 206 ? -57.075 -18.414 90.385 1.00 78.94 206 VAL A CA 1
ATOM 1707 C C . VAL A 1 206 ? -58.232 -18.644 91.360 1.00 78.94 206 VAL A C 1
ATOM 1709 O O . VAL A 1 206 ? -59.373 -18.844 90.943 1.00 78.94 206 VAL A O 1
ATOM 1712 N N . GLN A 1 207 ? -57.948 -18.577 92.662 1.00 73.56 207 GLN A N 1
ATOM 1713 C CA . GLN A 1 207 ? -58.935 -18.751 93.737 1.00 73.56 207 GLN A CA 1
ATOM 1714 C C . GLN A 1 207 ? -59.035 -17.534 94.671 1.00 73.56 207 GLN A C 1
ATOM 1716 O O . GLN A 1 207 ? -59.957 -17.472 95.487 1.00 73.56 207 GLN A O 1
ATOM 1721 N N . SER A 1 208 ? -58.130 -16.552 94.556 1.00 77.12 208 SER A N 1
ATOM 1722 C CA . SER A 1 208 ? -58.106 -15.358 95.413 1.00 77.12 208 SER A CA 1
ATOM 1723 C C . SER A 1 208 ? -57.951 -14.036 94.645 1.00 77.12 208 SER A C 1
ATOM 1725 O O . SER A 1 208 ? -57.508 -13.992 93.498 1.00 77.12 208 SER A O 1
ATOM 1727 N N . VAL A 1 209 ? -58.322 -12.926 95.297 1.00 76.88 209 VAL A N 1
ATOM 1728 C CA . VAL A 1 209 ? -58.207 -11.563 94.737 1.00 76.88 209 VAL A CA 1
ATOM 1729 C C . VAL A 1 209 ? -56.740 -11.148 94.540 1.00 76.88 209 VAL A C 1
ATOM 1731 O O . VAL A 1 209 ? -56.430 -10.424 93.598 1.00 76.88 209 VAL A O 1
ATOM 1734 N N . GLU A 1 210 ? -55.830 -11.640 95.384 1.00 78.12 210 GLU A N 1
ATOM 1735 C CA . GLU A 1 210 ? -54.385 -11.382 95.290 1.00 78.12 210 GLU A CA 1
ATOM 1736 C C . GLU A 1 210 ? -53.784 -12.022 94.022 1.00 78.12 210 GLU A C 1
ATOM 1738 O O . GLU A 1 210 ? -53.069 -11.375 93.256 1.00 78.12 210 GLU A O 1
ATOM 1743 N N . GLU A 1 211 ? -54.151 -13.278 93.748 1.00 76.56 211 GLU A N 1
ATOM 1744 C CA . GLU A 1 211 ? -53.747 -14.021 92.546 1.00 76.56 211 GLU A CA 1
ATOM 1745 C C . GLU A 1 211 ? -54.296 -13.382 91.259 1.00 76.56 211 GLU A C 1
ATOM 1747 O O . GLU A 1 211 ? -53.635 -13.400 90.217 1.00 76.56 211 GLU A O 1
ATOM 1752 N N . LEU A 1 212 ? -55.480 -12.763 91.331 1.00 78.00 212 LEU A N 1
ATOM 1753 C CA . LEU A 1 212 ? -56.072 -12.023 90.217 1.00 78.00 212 LEU A CA 1
ATOM 1754 C C . LEU A 1 212 ? -55.287 -10.741 89.887 1.00 78.00 212 LEU A C 1
ATOM 1756 O O . LEU A 1 212 ? -55.104 -10.417 88.710 1.00 78.00 212 LEU A O 1
ATOM 1760 N N . ASP A 1 213 ? -54.805 -10.014 90.898 1.00 78.94 213 ASP A N 1
ATOM 1761 C CA . ASP A 1 213 ? -53.976 -8.822 90.682 1.00 78.94 213 ASP A CA 1
ATOM 1762 C C . ASP A 1 213 ? -52.598 -9.190 90.104 1.00 78.94 213 ASP A C 1
ATOM 1764 O O . ASP A 1 213 ? -52.099 -8.532 89.185 1.00 78.94 213 ASP A O 1
ATOM 1768 N N . GLU A 1 214 ? -52.008 -10.298 90.563 1.00 79.12 214 GLU A N 1
ATOM 1769 C CA . GLU A 1 214 ? -50.761 -10.825 90.002 1.00 79.12 214 GLU A CA 1
ATOM 1770 C C . GLU A 1 214 ? -50.932 -11.275 88.541 1.00 79.12 214 GLU A C 1
ATOM 1772 O O . GLU A 1 214 ? -50.095 -10.961 87.685 1.00 79.12 214 GLU A O 1
ATOM 1777 N N . PHE A 1 215 ? -52.045 -11.945 88.227 1.00 81.88 215 PHE A N 1
ATOM 1778 C CA . PHE A 1 215 ? -52.416 -12.288 86.857 1.00 81.88 215 PHE A CA 1
ATOM 1779 C C . PHE A 1 215 ? -52.529 -11.037 85.979 1.00 81.88 215 PHE A C 1
ATOM 1781 O O . PHE A 1 215 ? -51.913 -10.972 84.914 1.00 81.88 215 PHE A O 1
ATOM 1788 N N . LYS A 1 216 ? -53.250 -10.008 86.443 1.00 79.38 216 LYS A N 1
ATOM 1789 C CA . LYS A 1 216 ? -53.428 -8.748 85.706 1.00 79.38 216 LYS A CA 1
ATOM 1790 C C . LYS A 1 216 ? -52.091 -8.055 85.427 1.00 79.38 216 LYS A C 1
ATOM 1792 O O . LYS A 1 216 ? -51.871 -7.565 84.319 1.00 79.38 216 LYS A O 1
ATOM 1797 N N . LYS A 1 217 ? -51.167 -8.051 86.394 1.00 81.38 217 LYS A N 1
ATOM 1798 C CA . LYS A 1 217 ? -49.804 -7.517 86.221 1.00 81.38 217 LYS A CA 1
ATOM 1799 C C . LYS A 1 217 ? -48.998 -8.298 85.181 1.00 81.38 217 LYS A C 1
ATOM 1801 O O . LYS A 1 217 ? -48.318 -7.684 84.362 1.00 81.38 217 LYS A O 1
ATOM 1806 N N . LYS A 1 218 ? -49.081 -9.632 85.186 1.00 80.81 218 LYS A N 1
ATOM 1807 C CA . LYS A 1 218 ? -48.391 -10.489 84.206 1.00 80.81 218 LYS A CA 1
ATOM 1808 C C . LYS A 1 218 ? -48.997 -10.390 82.802 1.00 80.81 218 LYS A C 1
ATOM 1810 O O . LYS A 1 218 ? -48.254 -10.417 81.830 1.00 80.81 218 LYS A O 1
ATOM 1815 N N . ALA A 1 219 ? -50.313 -10.236 82.682 1.00 79.88 219 ALA A N 1
ATOM 1816 C CA . ALA A 1 219 ? -50.972 -10.012 81.396 1.00 79.88 219 ALA A CA 1
ATOM 1817 C C . ALA A 1 219 ? -50.520 -8.686 80.762 1.00 79.88 219 ALA A C 1
ATOM 1819 O O . ALA A 1 219 ? -50.065 -8.672 79.619 1.00 79.88 219 ALA A O 1
ATOM 1820 N N . ASN A 1 220 ? -50.528 -7.604 81.548 1.00 80.81 220 ASN A N 1
ATOM 1821 C CA . ASN A 1 220 ? -50.126 -6.271 81.092 1.00 80.81 220 ASN A CA 1
ATOM 1822 C C . ASN A 1 220 ? -48.633 -6.142 80.737 1.00 80.81 220 ASN A C 1
ATOM 1824 O O . ASN A 1 220 ? -48.253 -5.173 80.083 1.00 80.81 220 ASN A O 1
ATOM 1828 N N . SER A 1 221 ? -47.773 -7.073 81.169 1.00 80.38 221 SER A N 1
ATOM 1829 C CA . SER A 1 221 ? -46.352 -7.082 80.790 1.00 80.38 221 SER A CA 1
ATOM 1830 C C . SER A 1 221 ? -46.076 -7.797 79.464 1.00 80.38 221 SER A C 1
ATOM 1832 O O . SER A 1 221 ? -44.998 -7.621 78.896 1.00 80.38 221 SER A O 1
ATOM 1834 N N . ILE A 1 222 ? -47.030 -8.595 78.972 1.00 76.75 222 ILE A N 1
ATOM 1835 C CA . ILE A 1 222 ? -46.936 -9.321 77.699 1.00 76.75 222 ILE A CA 1
ATOM 1836 C C . ILE A 1 222 ? -47.673 -8.571 76.591 1.00 76.75 222 ILE A C 1
ATOM 1838 O O . ILE A 1 222 ? -47.153 -8.476 75.482 1.00 76.75 222 ILE A O 1
ATOM 1842 N N . ILE A 1 223 ? -48.848 -8.018 76.891 1.00 78.12 223 ILE A N 1
ATOM 1843 C CA . ILE A 1 223 ? -49.604 -7.172 75.968 1.00 78.12 223 ILE A CA 1
ATOM 1844 C C . ILE A 1 223 ? -50.164 -5.976 76.731 1.00 78.12 223 ILE A C 1
ATOM 1846 O O . ILE A 1 223 ? -50.797 -6.137 77.775 1.00 78.12 223 ILE A O 1
ATOM 1850 N N . SER A 1 224 ? -49.917 -4.763 76.240 1.00 80.00 224 SER A N 1
ATOM 1851 C CA . SER A 1 224 ? -50.524 -3.584 76.860 1.00 80.00 224 SER A CA 1
ATOM 1852 C C . SER A 1 224 ? -52.040 -3.587 76.640 1.00 80.00 224 SER A C 1
ATOM 1854 O O . SER A 1 224 ? -52.536 -4.094 75.633 1.00 80.00 224 SER A O 1
ATOM 1856 N N . ALA A 1 225 ? -52.795 -2.977 77.556 1.00 76.31 225 ALA A N 1
ATOM 1857 C CA . ALA A 1 225 ? -54.249 -2.865 77.417 1.00 76.31 225 ALA A CA 1
ATOM 1858 C C . ALA A 1 225 ? -54.659 -2.182 76.098 1.00 76.31 225 ALA A C 1
ATOM 1860 O O . ALA A 1 225 ? -55.641 -2.574 75.482 1.00 76.31 225 ALA A O 1
ATOM 1861 N N . THR A 1 226 ? -53.863 -1.219 75.631 1.00 79.44 226 THR A N 1
ATOM 1862 C CA . THR A 1 226 ? -54.058 -0.526 74.352 1.00 79.44 226 THR A CA 1
ATOM 1863 C C . THR A 1 226 ? -53.773 -1.411 73.140 1.00 79.44 226 THR A C 1
ATOM 1865 O O . THR A 1 226 ? -54.494 -1.342 72.152 1.00 79.44 226 THR A O 1
ATOM 1868 N N . GLU A 1 227 ? -52.742 -2.261 73.190 1.00 77.94 227 GLU A N 1
ATOM 1869 C CA . GLU A 1 227 ? -52.454 -3.209 72.102 1.00 77.94 227 GLU A CA 1
ATOM 1870 C C . GLU A 1 227 ? -53.505 -4.313 72.029 1.00 77.94 227 GLU A C 1
ATOM 1872 O O . GLU A 1 227 ? -53.883 -4.725 70.934 1.00 77.94 227 GLU A O 1
ATOM 1877 N N . LEU A 1 228 ? -54.001 -4.763 73.185 1.00 80.38 228 LEU A N 1
ATOM 1878 C CA . LEU A 1 228 ? -55.090 -5.724 73.259 1.00 80.38 228 LEU A CA 1
ATOM 1879 C C . LEU A 1 228 ? -56.384 -5.128 72.697 1.00 80.38 228 LEU A C 1
ATOM 1881 O O . LEU A 1 228 ? -57.007 -5.761 71.852 1.00 80.38 228 LEU A O 1
ATOM 1885 N N . ASP A 1 229 ? -56.755 -3.911 73.109 1.00 81.31 229 ASP A N 1
ATOM 1886 C CA . ASP A 1 229 ? -57.938 -3.211 72.587 1.00 81.31 229 ASP A CA 1
ATOM 1887 C C . ASP A 1 229 ? -57.817 -3.022 71.067 1.00 81.31 229 ASP A C 1
ATOM 1889 O O . ASP A 1 229 ? -58.707 -3.410 70.316 1.00 81.31 229 ASP A O 1
ATOM 1893 N N . LYS A 1 230 ? -56.652 -2.577 70.578 1.00 82.88 230 LYS A N 1
ATOM 1894 C CA . LYS A 1 230 ? -56.379 -2.464 69.138 1.00 82.88 230 LYS A CA 1
ATOM 1895 C C . LYS A 1 230 ? -56.532 -3.798 68.398 1.00 82.88 230 LYS A C 1
ATOM 1897 O O . LYS A 1 230 ? -57.123 -3.827 67.320 1.00 82.88 230 LYS A O 1
ATOM 1902 N N . ALA A 1 231 ? -56.003 -4.894 68.942 1.00 80.25 231 ALA A N 1
ATOM 1903 C CA . ALA A 1 231 ? -56.108 -6.218 68.330 1.00 80.25 231 ALA A CA 1
ATOM 1904 C C . ALA A 1 231 ? -57.551 -6.745 68.326 1.00 80.25 231 ALA A C 1
ATOM 1906 O O . ALA A 1 231 ? -57.987 -7.319 67.331 1.00 80.25 231 ALA A O 1
ATOM 1907 N N . VAL A 1 232 ? -58.301 -6.518 69.408 1.00 83.38 232 VAL A N 1
ATOM 1908 C CA . VAL A 1 232 ? -59.717 -6.895 69.521 1.00 83.38 232 VAL A CA 1
ATOM 1909 C C . VAL A 1 232 ? -60.558 -6.135 68.501 1.00 83.38 232 VAL A C 1
ATOM 1911 O O . VAL A 1 232 ? -61.308 -6.758 67.753 1.00 83.38 232 VAL A O 1
ATOM 1914 N N . LEU A 1 233 ? -60.401 -4.812 68.427 1.00 84.44 233 LEU A N 1
ATOM 1915 C CA . LEU A 1 233 ? -61.131 -3.976 67.474 1.00 84.44 233 LEU A CA 1
ATOM 1916 C C . LEU A 1 233 ? -60.791 -4.354 66.025 1.00 84.44 233 LEU A C 1
ATOM 1918 O O . LEU A 1 233 ? -61.683 -4.451 65.188 1.00 84.44 233 LEU A O 1
ATOM 1922 N N . ARG A 1 234 ? -59.517 -4.650 65.736 1.00 81.75 234 ARG A N 1
ATOM 1923 C CA . ARG A 1 234 ? -59.096 -5.109 64.406 1.00 81.75 234 ARG A CA 1
ATOM 1924 C C . ARG A 1 234 ? -59.689 -6.466 64.037 1.00 81.75 234 ARG A C 1
ATOM 1926 O O . ARG A 1 234 ? -60.182 -6.626 62.931 1.00 81.75 234 ARG A O 1
ATOM 1933 N N . ASN A 1 235 ? -59.698 -7.416 64.967 1.00 83.94 235 ASN A N 1
ATOM 1934 C CA . ASN A 1 235 ? -60.293 -8.727 64.731 1.00 83.94 235 ASN A CA 1
ATOM 1935 C C . ASN A 1 235 ? -61.810 -8.634 64.487 1.00 83.94 235 ASN A C 1
ATOM 1937 O O . ASN A 1 235 ? -62.328 -9.327 63.620 1.00 83.94 235 ASN A O 1
ATOM 1941 N N . LYS A 1 236 ? -62.522 -7.751 65.206 1.00 84.12 236 LYS A N 1
ATOM 1942 C CA . LYS A 1 236 ? -63.948 -7.481 64.945 1.00 84.12 236 LYS A CA 1
ATOM 1943 C C . LYS A 1 236 ? -64.181 -6.983 63.520 1.00 84.12 236 LYS A C 1
ATOM 1945 O O . LYS A 1 236 ? -65.112 -7.447 62.867 1.00 84.12 236 LYS A O 1
ATOM 1950 N N . LEU A 1 237 ? -63.323 -6.085 63.035 1.00 80.50 237 LEU A N 1
ATOM 1951 C CA . LEU A 1 237 ? -63.387 -5.584 61.664 1.00 80.50 237 LEU A CA 1
ATOM 1952 C C . LEU A 1 237 ? -63.119 -6.698 60.640 1.00 80.50 237 LEU A C 1
ATOM 1954 O O . LEU A 1 237 ? -63.928 -6.895 59.737 1.00 80.50 237 LEU A O 1
ATOM 1958 N N . ASP A 1 238 ? -62.046 -7.476 60.822 1.00 80.50 238 ASP A N 1
ATOM 1959 C CA . ASP A 1 238 ? -61.689 -8.598 59.937 1.00 80.50 238 ASP A CA 1
ATOM 1960 C C . ASP A 1 238 ? -62.808 -9.660 59.868 1.00 80.50 238 ASP A C 1
ATOM 1962 O O . ASP A 1 238 ? -63.065 -10.251 58.816 1.00 80.50 238 ASP A O 1
ATOM 1966 N N . LEU A 1 239 ? -63.503 -9.887 60.989 1.00 83.12 239 LEU A N 1
ATOM 1967 C CA . LEU A 1 239 ? -64.646 -10.800 61.103 1.00 83.12 239 LEU A CA 1
ATOM 1968 C C . LEU A 1 239 ? -65.990 -10.168 60.704 1.00 83.12 239 LEU A C 1
ATOM 1970 O O . LEU A 1 239 ? -67.002 -10.871 60.682 1.00 83.12 239 LEU A O 1
ATOM 1974 N N . LYS A 1 240 ? -66.010 -8.874 60.359 1.00 80.75 240 LYS A N 1
ATOM 1975 C CA . LYS A 1 240 ? -67.212 -8.097 60.006 1.00 80.75 240 LYS A CA 1
ATOM 1976 C C . LYS A 1 240 ? -68.293 -8.108 61.086 1.00 80.75 240 LYS A C 1
ATOM 1978 O O . LYS A 1 240 ? -69.489 -8.124 60.791 1.00 80.75 240 LYS A O 1
ATOM 1983 N N . GLU A 1 241 ? -67.876 -8.109 62.344 1.00 82.31 241 GLU A N 1
ATOM 1984 C CA . GLU A 1 241 ? -68.780 -7.948 63.478 1.00 82.31 241 GLU A CA 1
ATOM 1985 C C . GLU A 1 241 ? -69.224 -6.483 63.613 1.00 82.31 241 GLU A C 1
ATOM 1987 O O . GLU A 1 241 ? -68.476 -5.558 63.295 1.00 82.31 241 GLU A O 1
ATOM 1992 N N . ASN A 1 242 ? -70.443 -6.258 64.113 1.00 80.56 242 ASN A N 1
ATOM 1993 C CA . ASN A 1 242 ? -70.934 -4.905 64.377 1.00 80.56 242 ASN A CA 1
ATOM 1994 C C . ASN A 1 242 ? -70.148 -4.270 65.535 1.00 80.56 242 ASN A C 1
ATOM 1996 O O . ASN A 1 242 ? -70.121 -4.811 66.643 1.00 80.56 242 ASN A O 1
ATOM 2000 N N . MET A 1 243 ? -69.562 -3.100 65.287 1.00 81.00 243 MET A N 1
ATOM 2001 C CA . MET A 1 243 ? -68.862 -2.295 66.290 1.00 81.00 243 MET A CA 1
ATOM 2002 C C . MET A 1 243 ? -69.737 -1.130 66.760 1.00 81.00 243 MET A C 1
ATOM 2004 O O . MET A 1 243 ? -70.528 -0.580 65.992 1.00 81.00 243 MET A O 1
ATOM 2008 N N . THR A 1 244 ? -69.599 -0.730 68.023 1.00 85.56 244 THR A N 1
ATOM 2009 C CA . THR A 1 244 ? -70.281 0.473 68.526 1.00 85.56 244 THR A CA 1
ATOM 2010 C C . THR A 1 244 ? -69.593 1.749 68.030 1.00 85.56 244 THR A C 1
ATOM 2012 O O . THR A 1 244 ? -68.415 1.739 67.675 1.00 85.56 244 THR A O 1
ATOM 2015 N N . HIS A 1 245 ? -70.298 2.882 68.055 1.00 80.19 245 HIS A N 1
ATOM 2016 C CA . HIS A 1 245 ? -69.730 4.178 67.661 1.00 80.19 245 HIS A CA 1
ATOM 2017 C C . HIS A 1 245 ? -68.462 4.555 68.465 1.00 80.19 245 HIS A C 1
ATOM 2019 O O . HIS A 1 245 ? -67.499 5.098 67.923 1.00 80.19 245 HIS A O 1
ATOM 2025 N N . GLU A 1 246 ? -68.416 4.199 69.752 1.00 83.69 246 GLU A N 1
ATOM 2026 C CA . GLU A 1 246 ? -67.253 4.424 70.620 1.00 83.69 246 GLU A CA 1
ATOM 2027 C C . GLU A 1 246 ? -66.075 3.492 70.278 1.00 83.69 246 GLU A C 1
ATOM 2029 O O . GLU A 1 246 ? -64.914 3.898 70.331 1.00 83.69 246 GLU A O 1
ATOM 2034 N N . GLU A 1 247 ? -66.356 2.243 69.898 1.00 83.69 247 GLU A N 1
ATOM 2035 C CA . GLU A 1 247 ? -65.350 1.292 69.408 1.00 83.69 247 GLU A CA 1
ATOM 2036 C C . GLU A 1 247 ? -64.770 1.721 68.052 1.00 83.69 247 GLU A C 1
ATOM 2038 O O . GLU A 1 247 ? -63.559 1.630 67.849 1.00 83.69 247 GLU A O 1
ATOM 2043 N N . LEU A 1 248 ? -65.611 2.235 67.149 1.00 80.81 248 LEU A N 1
ATOM 2044 C CA . LEU A 1 248 ? -65.203 2.761 65.842 1.00 80.81 248 LEU A CA 1
ATOM 2045 C C . LEU A 1 248 ? -64.314 4.003 65.993 1.00 80.81 248 LEU A C 1
ATOM 2047 O O . LEU A 1 248 ? -63.265 4.088 65.357 1.00 80.81 248 LEU A O 1
ATOM 2051 N N . THR A 1 249 ? -64.685 4.928 66.883 1.00 82.19 249 THR A N 1
ATOM 2052 C CA . THR A 1 249 ? -63.877 6.120 67.192 1.00 82.19 249 THR A CA 1
ATOM 2053 C C . THR A 1 249 ? -62.503 5.735 67.750 1.00 82.19 249 THR A C 1
ATOM 2055 O O . THR A 1 249 ? -61.480 6.176 67.228 1.00 82.19 249 THR A O 1
ATOM 2058 N N . ARG A 1 250 ? -62.452 4.832 68.742 1.00 83.62 250 ARG A N 1
ATOM 2059 C CA . ARG A 1 250 ? -61.178 4.339 69.297 1.00 83.62 250 ARG A CA 1
ATOM 2060 C C . ARG A 1 250 ? -60.325 3.612 68.260 1.00 83.62 250 ARG A C 1
ATOM 2062 O O . ARG A 1 250 ? -59.105 3.762 68.257 1.00 83.62 250 ARG A O 1
ATOM 2069 N N . PHE A 1 251 ? -60.942 2.842 67.365 1.00 82.50 251 PHE A N 1
ATOM 2070 C CA . PHE A 1 251 ? -60.215 2.181 66.287 1.00 82.50 251 PHE A CA 1
ATOM 2071 C C . PHE A 1 251 ? -59.528 3.194 65.363 1.00 82.50 251 PHE A C 1
ATOM 2073 O O . PHE A 1 251 ? -58.344 3.028 65.071 1.00 82.50 251 PHE A O 1
ATOM 2080 N N . PHE A 1 252 ? -60.222 4.263 64.958 1.00 78.38 252 PHE A N 1
ATOM 2081 C CA . PHE A 1 252 ? -59.630 5.331 64.146 1.00 78.38 252 PHE A CA 1
ATOM 2082 C C . PHE A 1 252 ? -58.490 6.056 64.861 1.00 78.38 252 PHE A C 1
ATOM 2084 O O . PHE A 1 252 ? -57.437 6.256 64.253 1.00 78.38 252 PHE A O 1
ATOM 2091 N N . ASP A 1 253 ? -58.645 6.352 66.151 1.00 82.62 253 ASP A N 1
ATOM 2092 C CA . ASP A 1 253 ? -57.578 6.949 66.963 1.00 82.62 253 ASP A CA 1
ATOM 2093 C C . ASP A 1 253 ? -56.321 6.059 67.007 1.00 82.62 253 ASP A C 1
ATOM 2095 O O . ASP A 1 253 ? -55.191 6.553 67.009 1.00 82.62 253 ASP A O 1
ATOM 2099 N N . TYR A 1 254 ? -56.490 4.732 66.998 1.00 80.12 254 TYR A N 1
ATOM 2100 C CA . TYR A 1 254 ? -55.380 3.771 66.983 1.00 80.12 254 TYR A CA 1
ATOM 2101 C C . TYR A 1 254 ? -54.805 3.478 65.594 1.00 80.12 254 TYR A C 1
ATOM 2103 O O . TYR A 1 254 ? -53.673 2.975 65.499 1.00 80.12 254 TYR A O 1
ATOM 2111 N N . ALA A 1 255 ? -55.586 3.694 64.538 1.00 68.88 255 ALA A N 1
ATOM 2112 C CA . ALA A 1 255 ? -55.272 3.275 63.177 1.00 68.88 255 ALA A CA 1
ATOM 2113 C C . ALA A 1 255 ? -54.746 4.420 62.295 1.00 68.88 255 ALA A C 1
ATOM 2115 O O . ALA A 1 255 ? -53.905 4.143 61.439 1.00 68.88 255 ALA A O 1
ATOM 2116 N N . GLY A 1 256 ? -55.148 5.672 62.554 1.00 66.00 256 GLY A N 1
ATOM 2117 C CA . GLY A 1 256 ? -54.612 6.891 61.932 1.00 66.00 256 GLY A CA 1
ATOM 2118 C C . GLY A 1 256 ? -54.300 6.752 60.433 1.00 66.00 256 GLY A C 1
ATOM 2119 O O . GLY A 1 256 ? -55.198 6.532 59.628 1.00 66.00 256 GLY A O 1
ATOM 2120 N N . ASP A 1 257 ? -53.011 6.836 60.081 1.00 54.84 257 ASP A N 1
ATOM 2121 C CA . ASP A 1 257 ? -52.485 6.828 58.701 1.00 54.84 257 ASP A CA 1
ATOM 2122 C C . ASP A 1 257 ? -52.191 5.424 58.118 1.00 54.84 257 ASP A C 1
ATOM 2124 O O . ASP A 1 257 ? -51.627 5.303 57.030 1.00 54.84 257 ASP A O 1
ATOM 2128 N N . ALA A 1 258 ? -52.495 4.341 58.843 1.00 59.09 258 ALA A N 1
ATOM 2129 C CA . ALA A 1 258 ? -52.100 2.976 58.468 1.00 59.09 258 ALA A CA 1
ATOM 2130 C C . ALA A 1 258 ? -53.216 2.142 57.807 1.00 59.09 258 ALA A C 1
ATOM 2132 O O . ALA A 1 258 ? -53.010 0.949 57.571 1.00 59.09 258 ALA A O 1
ATOM 2133 N N . LEU A 1 259 ? -54.383 2.737 57.543 1.00 63.81 259 LEU A N 1
ATOM 2134 C CA . LEU A 1 259 ? -55.533 2.069 56.926 1.00 63.81 259 LEU A CA 1
ATOM 2135 C C . LEU A 1 259 ? -55.455 2.121 55.400 1.00 63.81 259 LEU A C 1
ATOM 2137 O O . LEU A 1 259 ? -55.090 3.139 54.813 1.00 63.81 259 LEU A O 1
ATOM 2141 N N . SER A 1 260 ? -55.823 1.025 54.742 1.00 66.50 260 SER A N 1
ATOM 2142 C CA . SER A 1 260 ? -56.091 1.042 53.307 1.00 66.50 260 SER A CA 1
ATOM 2143 C C . SER A 1 260 ? -57.404 1.775 53.013 1.00 66.50 260 SER A C 1
ATOM 2145 O O . SER A 1 260 ? -58.321 1.803 53.833 1.00 66.50 260 SER A O 1
ATOM 2147 N N . ASN A 1 261 ? -57.528 2.320 51.801 1.00 71.00 261 ASN A N 1
ATOM 2148 C CA . ASN A 1 261 ? -58.748 3.006 51.359 1.00 71.00 261 ASN A CA 1
ATOM 2149 C C . ASN A 1 261 ? -60.002 2.111 51.439 1.00 71.00 261 ASN A C 1
ATOM 2151 O O . ASN A 1 261 ? -61.116 2.614 51.546 1.00 71.00 261 ASN A O 1
ATOM 2155 N N . GLU A 1 262 ? -59.842 0.791 51.331 1.00 69.31 262 GLU A N 1
ATOM 2156 C CA . GLU A 1 262 ? -60.945 -0.169 51.426 1.00 69.31 262 GLU A CA 1
ATOM 2157 C C . GLU 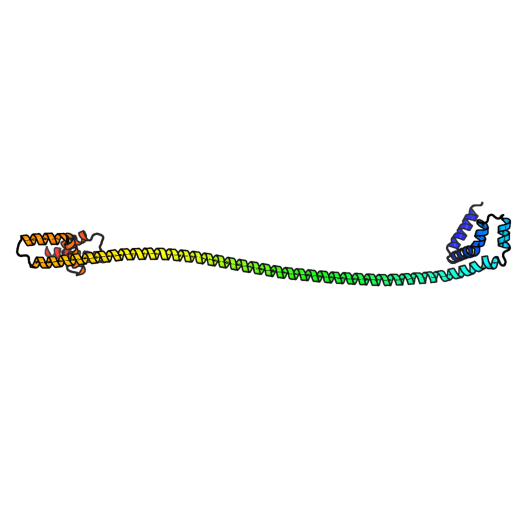A 1 262 ? -61.413 -0.329 52.878 1.00 69.31 262 GLU A C 1
ATOM 2159 O O . GLU A 1 262 ? -62.604 -0.185 53.154 1.00 69.31 262 GLU A O 1
ATOM 2164 N N . GLU A 1 263 ? -60.467 -0.489 53.809 1.00 68.62 263 GLU A N 1
ATOM 2165 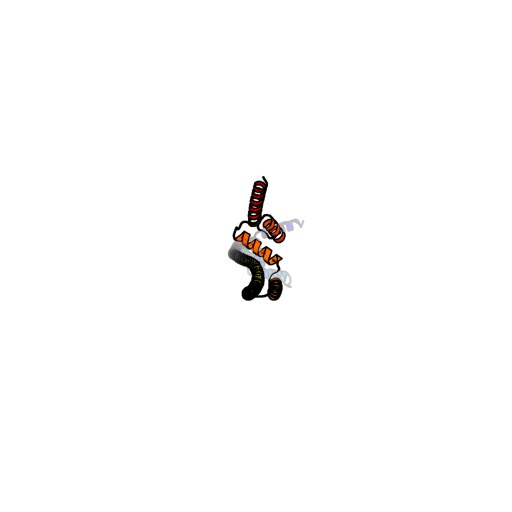C CA . GLU A 1 263 ? -60.739 -0.525 55.251 1.00 68.62 263 GLU A CA 1
ATOM 2166 C C . GLU A 1 263 ? -61.375 0.793 55.725 1.00 68.62 263 GLU A C 1
ATOM 2168 O O . GLU A 1 263 ? -62.371 0.779 56.443 1.00 68.62 263 GLU A O 1
ATOM 2173 N N . GLU A 1 264 ? -60.870 1.947 55.275 1.00 73.75 264 GLU A N 1
ATOM 2174 C CA . GLU A 1 264 ? -61.416 3.255 55.661 1.00 73.75 264 GLU A CA 1
ATOM 2175 C C . GLU A 1 264 ? -62.894 3.416 55.252 1.00 73.75 264 GLU A C 1
ATOM 2177 O O . GLU A 1 264 ? -63.714 3.936 56.016 1.00 73.75 264 GLU A O 1
ATOM 2182 N N . ASN A 1 265 ? -63.257 2.935 54.060 1.00 75.38 265 ASN A N 1
ATOM 2183 C CA . ASN A 1 265 ? -64.625 3.010 53.551 1.00 75.38 265 ASN A CA 1
ATOM 2184 C C . ASN A 1 265 ? -65.585 2.071 54.297 1.00 75.38 265 ASN A C 1
ATOM 2186 O O . ASN A 1 265 ? -66.716 2.470 54.592 1.00 75.38 265 ASN A O 1
ATOM 2190 N N . GLU A 1 266 ? -65.153 0.849 54.628 1.00 74.38 266 GLU A N 1
ATOM 2191 C CA . GLU A 1 266 ? -65.970 -0.116 55.377 1.00 74.38 266 GLU A CA 1
ATOM 2192 C C . GLU A 1 266 ? -66.314 0.430 56.772 1.00 74.38 266 GLU A C 1
ATOM 2194 O O . GLU A 1 266 ? -67.483 0.439 57.167 1.00 74.38 266 GLU A O 1
ATOM 2199 N N . ILE A 1 267 ? -65.342 1.023 57.467 1.00 72.94 267 ILE A N 1
ATOM 2200 C CA . ILE A 1 267 ? -65.537 1.567 58.817 1.00 72.94 267 ILE A CA 1
ATOM 2201 C C . ILE A 1 267 ? -66.437 2.818 58.796 1.00 72.94 267 ILE A C 1
ATOM 2203 O O . ILE A 1 267 ? -67.340 2.951 59.627 1.00 72.94 267 ILE A O 1
ATOM 2207 N N . ARG A 1 268 ? -66.266 3.718 57.813 1.00 76.69 268 ARG A N 1
ATOM 2208 C CA . ARG A 1 268 ? -67.153 4.889 57.633 1.00 76.69 268 ARG A CA 1
ATOM 2209 C C . ARG A 1 268 ? -68.609 4.481 57.385 1.00 76.69 268 ARG A C 1
ATOM 2211 O O . ARG A 1 268 ? -69.522 5.159 57.853 1.00 76.69 268 ARG A O 1
ATOM 2218 N N . SER A 1 269 ? -68.836 3.372 56.677 1.00 77.94 269 SER A N 1
ATOM 2219 C CA . SER A 1 269 ? -70.186 2.851 56.435 1.00 77.94 269 SER A CA 1
ATOM 2220 C C . SER A 1 269 ? -70.852 2.323 57.713 1.00 77.94 269 SER A C 1
ATOM 2222 O O . SER A 1 269 ? -72.027 2.601 57.951 1.00 77.94 269 SER A O 1
ATOM 2224 N N . GLN A 1 270 ? -70.094 1.634 58.574 1.00 75.75 270 GLN A N 1
ATOM 2225 C CA . GLN A 1 270 ? -70.592 1.149 59.862 1.00 75.75 270 GLN A CA 1
ATOM 2226 C C . GLN A 1 270 ? -70.896 2.300 60.830 1.00 75.75 270 GLN A C 1
ATOM 2228 O O . GLN A 1 270 ? -71.918 2.251 61.514 1.00 75.75 270 GLN A O 1
ATOM 2233 N N . MET A 1 271 ? -70.077 3.362 60.840 1.00 74.06 271 MET A N 1
ATOM 2234 C CA . MET A 1 271 ? -70.348 4.557 61.650 1.00 74.06 271 MET A CA 1
ATOM 2235 C C . MET A 1 271 ? -71.681 5.203 61.291 1.00 74.06 271 MET A C 1
ATOM 2237 O O . MET A 1 271 ? -72.496 5.421 62.184 1.00 74.06 271 MET A O 1
ATOM 2241 N N . LYS A 1 272 ? -71.936 5.424 59.997 1.00 77.00 272 LYS A N 1
ATOM 2242 C CA . LYS A 1 272 ? -73.192 6.018 59.529 1.00 77.00 272 LYS A CA 1
ATOM 2243 C C . LYS A 1 272 ? -74.407 5.182 59.945 1.00 77.00 272 LYS A C 1
ATOM 2245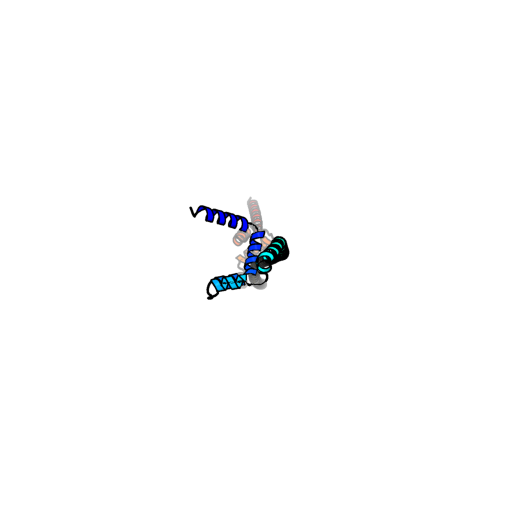 O O . LYS A 1 272 ? -75.359 5.708 60.502 1.00 77.00 272 LYS A O 1
ATOM 2250 N N . ASN A 1 273 ? -74.324 3.862 59.771 1.00 74.25 273 ASN A N 1
ATOM 2251 C CA . ASN A 1 273 ? -75.391 2.950 60.191 1.00 74.25 273 ASN A CA 1
ATOM 2252 C C . ASN A 1 273 ? -75.608 2.950 61.719 1.00 74.25 273 ASN A C 1
ATOM 2254 O O . ASN A 1 273 ? -76.729 2.737 62.176 1.00 74.25 273 ASN A O 1
ATOM 2258 N N . SER A 1 274 ? -74.551 3.165 62.513 1.00 67.00 274 SER A N 1
ATOM 2259 C CA . SER A 1 274 ? -74.641 3.261 63.977 1.00 67.00 274 SER A CA 1
ATOM 2260 C C . SER A 1 274 ? -75.221 4.595 64.465 1.00 67.00 274 SER A C 1
ATOM 2262 O O . SER A 1 274 ? -75.935 4.610 65.466 1.00 67.00 274 SER A O 1
ATOM 2264 N N . GLU A 1 275 ? -74.947 5.698 63.759 1.00 69.94 275 GLU A N 1
ATOM 2265 C CA . GLU A 1 275 ? -75.523 7.023 64.030 1.00 69.94 275 GLU A CA 1
ATOM 2266 C C . GLU A 1 275 ? -77.024 7.026 63.726 1.00 69.94 275 GLU A C 1
ATOM 2268 O O . GLU A 1 275 ? -77.821 7.357 64.603 1.00 69.94 275 GLU A O 1
ATOM 2273 N N . ASP A 1 276 ? -77.408 6.525 62.547 1.00 70.38 276 ASP A N 1
ATOM 2274 C CA . ASP A 1 276 ? -78.807 6.406 62.120 1.00 70.38 276 ASP A CA 1
ATOM 2275 C C . ASP A 1 276 ? -79.632 5.537 63.101 1.00 70.38 276 ASP A C 1
ATOM 2277 O O . ASP A 1 276 ? -80.793 5.826 63.397 1.00 70.38 276 ASP A O 1
ATOM 2281 N N . ALA A 1 277 ? -79.035 4.474 63.659 1.00 63.31 277 ALA A N 1
ATOM 2282 C CA . ALA A 1 277 ? -79.685 3.604 64.644 1.00 63.31 277 ALA A CA 1
ATOM 2283 C C . ALA A 1 277 ? -79.848 4.254 66.034 1.00 63.31 277 ALA A C 1
ATOM 2285 O O . ALA A 1 277 ? -80.805 3.939 66.743 1.00 63.31 277 ALA A O 1
ATOM 2286 N N . ASN A 1 278 ? -78.936 5.149 66.426 1.00 62.06 278 ASN A N 1
ATOM 2287 C CA . ASN A 1 278 ? -79.008 5.882 67.694 1.00 62.06 278 ASN A CA 1
ATOM 2288 C C . ASN A 1 278 ? -79.992 7.059 67.642 1.00 62.06 278 ASN A C 1
ATOM 2290 O O . ASN A 1 278 ? -80.598 7.376 68.666 1.00 62.06 278 ASN A O 1
ATOM 2294 N N . GLU A 1 279 ? -80.180 7.692 66.480 1.00 65.62 279 GLU A N 1
ATOM 2295 C CA . GLU A 1 279 ? -81.232 8.702 66.289 1.00 65.62 279 GLU A CA 1
ATOM 2296 C C . GLU A 1 279 ? -82.630 8.076 66.409 1.00 65.62 279 GLU A C 1
ATOM 2298 O O . GLU A 1 279 ? -83.478 8.604 67.119 1.00 65.62 279 GLU A O 1
ATOM 2303 N N . LEU A 1 280 ? -82.840 6.886 65.832 1.00 60.22 280 LEU A N 1
ATOM 2304 C CA . LEU A 1 280 ? -84.110 6.147 65.910 1.00 60.22 280 LEU A CA 1
ATOM 2305 C C . LEU A 1 280 ? -84.460 5.601 67.307 1.00 60.22 280 LEU A C 1
ATOM 2307 O O . LEU A 1 280 ? -85.600 5.207 67.533 1.00 60.22 280 LEU A O 1
ATOM 2311 N N . ALA A 1 281 ? -83.492 5.519 68.223 1.00 59.59 281 ALA A N 1
ATOM 2312 C CA . ALA A 1 281 ? -83.700 5.037 69.592 1.00 59.59 281 ALA A CA 1
ATOM 2313 C C . ALA A 1 281 ? -83.977 6.168 70.604 1.00 59.59 281 ALA A C 1
ATOM 2315 O O . ALA A 1 281 ? -84.340 5.878 71.746 1.00 59.59 281 ALA A O 1
ATOM 2316 N N . ASN A 1 282 ? -83.778 7.429 70.201 1.00 55.69 282 ASN A N 1
ATOM 2317 C CA . ASN A 1 282 ? -83.975 8.623 71.031 1.00 55.69 282 ASN A CA 1
ATOM 2318 C C . ASN A 1 282 ? -85.252 9.421 70.684 1.00 55.69 282 ASN A C 1
ATOM 2320 O O . ASN A 1 282 ? -85.511 10.427 71.349 1.00 55.69 282 ASN A O 1
ATOM 2324 N N . ASP A 1 283 ? -86.038 8.959 69.704 1.00 48.50 283 ASP A N 1
ATOM 2325 C CA . ASP A 1 283 ? -87.408 9.404 69.375 1.00 48.50 283 ASP A CA 1
ATOM 2326 C C . ASP A 1 283 ? -88.464 8.429 69.937 1.00 48.50 283 ASP A C 1
ATOM 2328 O O . ASP A 1 283 ? -89.534 8.903 70.395 1.00 48.50 283 ASP A O 1
#

Foldseek 3Di:
DPPVVVVVVVVVVVVQCVDQLSVLLVVLLCVQCVVLVCLQPVDPDPNVVSVCVQVPDPPNCVRRPVVSNVRSNVCSVCVVVVVVVVVVVVVVVVVVVVVVVVVVVVVVVVVVVVVVVVVVVVVVVVVVVVVVVVVVVVVVVVVVVVVVVVVVVVVVVVVVVVVVVVVVVVVVVVVVVVVVVVVVVVVVVVVLVVQVVVLVVQVVVDDDPVSVVVSVVSVCVSPNPLRVLLVVLVVCLVVVHQDALVSLVSNCVVCPPPDDPVSVVSSVVSNVVNVVVVVVVVD

Secondary structure (DSSP, 8-state):
--HHHHHHHHHHHHHHHTSHHHHHHHHHHHHHHHHHHHHHHH--S-HHHHHHHHHTSTTHIIIIIIHHHHHHHHHHHHHHHHHHHHHHHHHHHHHHHHHHHHHHHHHHHHHHHHHHHHHHHHHHHHHHHHHHHHHHHHHHHHHHHHHHHHHHHHHHHHHHHHHHHHHHHHHHHHHHHHHHHHHHHHHHHHHHHHHHHHHHHHHTT--SHHHHHHHHHHHHHHS-HHHHHHHHHHHHHHTTPPPPHHHHHHHHHHHGGG--HHHHHHHHHHHHHHHHHHHTT--

Sequence (283 aa):
MSEGWMDSAMQVVNQRIKSPLWGFIILAWVWFNWPNLAMLFMSDSPVKFRIDYILLQDNFYLLFVIRPIIVGWFLAIASPYIQLLLTKAHEWADDRHSKVASKIKERQLEDEIKLAKLQVRAERIKEVINHEVDLEKEAKEEKLKQERLNTADLEEKIKQLESKIDALERTKDNVRKVSEKYVSDARRHYFDVARLLGLISSAVTVQSVEELDEFKKKANSIISATELDKAVLRNKLDLKENMTHEELTRFFDYAGDALSNEEENEIRSQMKNSEDANELAND